Protein 7RXQ (pdb70)

Radius of gyration: 25.33 Å; Cα contacts (8 Å, |Δi|>4): 866; chains: 2; bounding box: 36×36×84 Å

InterPro domains:
  IPR003409 MORN repeat [PF02493] (14-34)
  IPR003409 MORN repeat [PF02493] (38-59)
  IPR003409 MORN repeat [PF02493] (60-76)
  IPR003409 MORN repeat [PF02493] (82-100)
  IPR003409 MORN repeat [PF02493] (106-128)
  IPR003409 MORN repeat [PF02493] (129-146)
  IPR003409 MORN repeat [PF02493] (291-312)
  IPR003409 MORN repeat [PF02493] (314-336)
  IPR003409 MORN repeat [SM00698] (12-33)
  IPR003409 MORN repeat [SM00698] (58-79)
  IPR003409 MORN repeat [SM00698] (104-125)
  IPR003409 MORN repeat [SM00698] (127-148)
  IPR003409 MORN repeat [SM00698] (289-310)
  IPR003409 MORN repeat [SM00698] (312-333)
  IPR017191 Junctophilin [PIRSF037387] (1-696)
  IPR017191 Junctophilin [PTHR23085] (1-696)

Foldseek 3Di:
DDWFWAADPQCKIKGDDDDPRAAAAWIKTADGVRFKIWGFGDHRHWFAFAKIAGLLQWIWGFGTDPHEQAQWIKTGDQQWIKTFGDHRHADDQFIKIAGPPAGWIWGFGDDPNEQAQWAWTADRVGWIKTFGDHRNAQAQWIWTCDVPKIKTFGDHRRAQAAFIKIADPLRFIKGFGDDGNHDAAAIWTAGSVGDIDDGGCVCNVVRNVRNVVRSVVRVVRRVVRVVRRVVNVVRRVVSVVRSVNNVVRRVVNVVSSCVNPVPDDNCNCVSNPPD/DDDDDDADDVDDHDD

Secondary structure (DSSP, 8-state):
-EEEEEE-TTS-EEEEEEETTEEEEEEEEE-GGG-SEEEEEEETTEEEEEEEE-TTS-EEEEEEETTEEEEEEEEE-SSEEEEEEEETTEEEEEEEEEESSSS-EEEEEEETTEEEEEEEEE-TTS-EEEEEEETTEEEEEEEEE----EEEEEEETTEEEEEEEEE-TTS-EEEEEEESSSEEEEEEEE-SSS-B--SB--HHHHHHHHHHHHHHHHHHHHHHHHHHHHHHHHHHHHHHHHHHHHHHHHHHHHHHHHHH-TT----HHHHHH--/-------STTS----

Structure (mmCIF, N/CA/C/O backbone):
data_7RXQ
#
_entry.id   7RXQ
#
_cell.length_a   116.394
_cell.length_b   30.381
_cell.length_c   96.679
_cell.angle_alpha   90.000
_cell.angle_beta   115.960
_cell.angle_gamma   90.000
#
_symmetry.space_group_name_H-M   'C 1 2 1'
#
loop_
_entity.id
_entity.type
_entity.pdbx_description
1 polymer 'Junctophilin-2 N-terminal fragment'
2 polymer 'Voltage-dependent L-type calcium channel subunit alpha-1S'
3 non-polymer ETHANOL
4 non-polymer 'SULFATE ION'
5 water water
#
loop_
_atom_site.group_PDB
_atom_site.id
_atom_site.type_symbol
_atom_site.label_atom_id
_atom_site.label_alt_id
_atom_site.label_comp_id
_atom_site.label_asym_id
_atom_site.label_entity_id
_atom_site.label_seq_id
_atom_site.pdbx_PDB_ins_code
_atom_site.Cartn_x
_atom_site.Cartn_y
_atom_site.Cartn_z
_atom_site.occupancy
_atom_site.B_iso_or_equiv
_atom_site.auth_seq_id
_atom_site.auth_comp_id
_atom_site.auth_asym_id
_atom_site.auth_atom_id
_atom_site.pdbx_PDB_model_num
ATOM 1 N N . MET A 1 4 ? 7.465 3.870 72.764 1.00 87.94 1 MET A N 1
ATOM 2 C CA . MET A 1 4 ? 7.700 3.992 74.201 1.00 86.82 1 MET A CA 1
ATOM 3 C C . MET A 1 4 ? 6.763 5.019 74.831 1.00 82.95 1 MET A C 1
ATOM 4 O O . MET A 1 4 ? 6.230 4.799 75.920 1.00 83.04 1 MET A O 1
ATOM 6 N N . SER A 1 5 ? 6.571 6.148 74.152 1.00 64.49 2 SER A N 1
ATOM 7 C CA . SER A 1 5 ? 5.666 7.184 74.621 1.00 54.60 2 SER A CA 1
ATOM 8 C C . SER A 1 5 ? 4.635 7.509 73.546 1.00 36.35 2 SER A C 1
ATOM 9 O O . SER A 1 5 ? 4.737 7.098 72.389 1.00 35.00 2 SER A O 1
ATOM 12 N N . GLY A 1 6 ? 3.622 8.251 73.963 1.00 37.85 3 GLY A N 1
ATOM 13 C CA . GLY A 1 6 ? 2.521 8.599 73.090 1.00 29.85 3 GLY A CA 1
ATOM 14 C C . GLY A 1 6 ? 1.505 9.388 73.878 1.00 33.93 3 GLY A C 1
ATOM 15 O O . GLY A 1 6 ? 1.705 9.706 75.052 1.00 37.13 3 GLY A O 1
ATOM 16 N N . GLY A 1 7 ? 0.398 9.696 73.220 1.00 36.82 4 GLY A N 1
ATOM 17 C CA . GLY A 1 7 ? -0.659 10.420 73.894 1.00 32.91 4 GLY A CA 1
ATOM 18 C C . GLY A 1 7 ? -1.596 11.041 72.877 1.00 37.49 4 GLY A C 1
ATOM 19 O O . GLY A 1 7 ? -1.658 10.623 71.727 1.00 28.09 4 GLY A O 1
ATOM 20 N N . ARG A 1 8 ? -2.314 12.048 73.330 1.00 32.71 5 ARG A N 1
ATOM 21 C CA . ARG A 1 8 ? -3.262 12.751 72.488 1.00 39.48 5 ARG A CA 1
ATOM 22 C C . ARG A 1 8 ? -2.772 14.177 72.342 1.00 33.21 5 ARG A C 1
ATOM 23 O O . ARG A 1 8 ? -2.388 14.802 73.331 1.00 37.48 5 ARG A O 1
ATOM 31 N N . PHE A 1 9 ? -2.759 14.681 71.117 1.00 29.73 6 PHE A N 1
ATOM 32 C CA . PHE A 1 9 ? -2.416 16.074 70.875 1.00 34.27 6 PHE A CA 1
ATOM 33 C C . PHE A 1 9 ? -3.547 16.727 70.094 1.00 47.40 6 PHE A C 1
ATOM 34 O O . PHE A 1 9 ? -3.831 16.328 68.960 1.00 38.76 6 PHE A O 1
ATOM 42 N N . ASP A 1 10 ? -4.170 17.740 70.688 1.00 39.94 7 ASP A N 1
ATOM 43 C CA . ASP A 1 10 ? -5.316 18.413 70.085 1.00 38.87 7 ASP A CA 1
ATOM 44 C C . ASP A 1 10 ? -4.863 19.634 69.297 1.00 39.73 7 ASP A C 1
ATOM 45 O O . ASP A 1 10 ? -4.124 20.475 69.813 1.00 38.68 7 ASP A O 1
ATOM 50 N N . PHE A 1 11 ? -5.319 19.740 68.060 1.00 38.41 8 PHE A N 1
ATOM 51 C CA . PHE A 1 11 ? -4.998 20.905 67.253 1.00 36.80 8 PHE A CA 1
ATOM 52 C C . PHE A 1 11 ? -6.085 21.972 67.391 1.00 40.77 8 PHE A C 1
ATOM 53 O O . PHE A 1 11 ? -7.234 21.683 67.729 1.00 40.90 8 PHE A O 1
ATOM 61 N N . ASP A 1 12 ? -5.702 23.225 67.137 1.00 37.09 9 ASP A N 1
ATOM 62 C CA . ASP A 1 12 ? -6.635 24.331 67.314 1.00 40.44 9 ASP A CA 1
ATOM 63 C C . ASP A 1 12 ? -7.725 24.359 66.253 1.00 42.04 9 ASP A C 1
ATOM 64 O O . ASP A 1 12 ? -8.644 25.182 66.360 1.00 43.96 9 ASP A O 1
ATOM 69 N N A ASP A 1 13 ? -7.625 23.494 65.235 0.37 43.42 10 ASP A N 1
ATOM 70 N N B ASP A 1 13 ? -7.676 23.494 65.247 0.63 43.41 10 ASP A N 1
ATOM 71 C CA A ASP A 1 13 ? -8.640 23.330 64.199 0.37 47.51 10 ASP A CA 1
ATOM 72 C CA B ASP A 1 13 ? -8.733 23.436 64.249 0.63 47.72 10 ASP A CA 1
ATOM 73 C C A ASP A 1 13 ? -9.845 22.525 64.668 0.37 43.72 10 ASP A C 1
ATOM 74 C C B ASP A 1 13 ? -9.766 22.359 64.545 0.63 43.40 10 ASP A C 1
ATOM 75 O O A ASP A 1 13 ? -10.925 22.655 64.084 0.37 51.37 10 ASP A O 1
ATOM 76 O O B ASP A 1 13 ? -10.636 22.110 63.708 0.63 49.16 10 ASP A O 1
ATOM 85 N N . GLY A 1 14 ? -9.681 21.699 65.700 1.00 45.38 11 GLY A N 1
ATOM 86 C CA . GLY A 1 14 ? -10.636 20.680 66.076 1.00 42.27 11 GLY A CA 1
ATOM 87 C C . GLY A 1 14 ? -10.161 19.256 65.836 1.00 34.73 11 GLY A C 1
ATOM 88 O O . GLY A 1 14 ? -10.697 18.325 66.446 1.00 47.87 11 GLY A O 1
ATOM 89 N N . GLY A 1 15 ? -9.170 19.058 64.980 1.00 37.67 12 GLY A N 1
ATOM 90 C CA . GLY A 1 15 ? -8.580 17.752 64.815 1.00 40.16 12 GLY A CA 1
ATOM 91 C C . GLY A 1 15 ? -7.620 17.425 65.943 1.00 36.96 12 GLY A C 1
ATOM 92 O O . GLY A 1 15 ? -7.405 18.212 66.866 1.00 34.27 12 GLY A O 1
ATOM 93 N N . ALA A 1 16 ? -7.023 16.235 65.849 1.00 34.79 13 ALA A N 1
ATOM 94 C CA . ALA A 1 16 ? -6.134 15.729 66.889 1.00 31.06 13 ALA A CA 1
ATOM 95 C C . ALA A 1 16 ? -5.356 14.546 66.345 1.00 37.73 13 ALA A C 1
ATOM 96 O O . ALA A 1 16 ? -5.814 13.850 65.429 1.00 24.94 13 ALA A O 1
ATOM 98 N N . TYR A 1 17 ? -4.165 14.343 66.909 1.00 28.68 14 TYR A N 1
ATOM 99 C CA . TYR A 1 17 ? -3.387 13.131 66.712 1.00 26.58 14 TYR A CA 1
ATOM 100 C C . TYR A 1 17 ? -3.425 12.345 68.011 1.00 24.11 14 TYR A C 1
ATOM 101 O O . TYR A 1 17 ? -3.190 12.906 69.078 1.00 27.33 14 TYR A O 1
ATOM 110 N N A CYS A 1 18 ? -3.662 11.046 67.924 0.55 24.76 15 CYS A N 1
ATOM 111 N N B CYS A 1 18 ? -3.739 11.056 67.921 0.45 24.54 15 CYS A N 1
ATOM 112 C CA A CYS A 1 18 ? -3.647 10.214 69.123 0.55 26.76 15 CYS A CA 1
ATOM 113 C CA B CYS A 1 18 ? -3.695 10.153 69.069 0.45 26.78 15 CYS A CA 1
ATOM 114 C C A CYS A 1 18 ? -2.943 8.910 68.787 0.55 28.85 15 CYS A C 1
ATOM 115 C C B CYS A 1 18 ? -2.871 8.944 68.668 0.45 28.99 15 CYS A C 1
ATOM 116 O O A CYS A 1 18 ? -3.459 8.109 68.005 0.55 27.55 15 CYS A O 1
ATOM 117 O O B CYS A 1 18 ? -3.230 8.242 67.719 0.45 27.76 15 CYS A O 1
ATOM 122 N N . GLY A 1 19 ? -1.769 8.706 69.368 1.00 28.10 16 GLY A N 1
ATOM 123 C CA . GLY A 1 19 ? -0.962 7.543 69.054 1.00 26.70 16 GLY A CA 1
ATOM 124 C C . GLY A 1 19 ? 0.456 7.723 69.573 1.00 29.60 16 GLY A C 1
ATOM 125 O O . GLY A 1 19 ? 0.716 8.558 70.440 1.00 25.88 16 GLY A O 1
ATOM 126 N N . GLY A 1 20 ? 1.357 6.912 69.020 1.00 27.32 17 GLY A N 1
ATOM 127 C CA . GLY A 1 20 ? 2.733 6.947 69.453 1.00 25.60 17 GLY A CA 1
ATOM 128 C C . GLY A 1 20 ? 3.471 8.136 68.873 1.00 24.77 17 GLY A C 1
ATOM 129 O O . GLY A 1 20 ? 3.127 8.658 67.813 1.00 23.51 17 GLY A O 1
ATOM 130 N N . TRP A 1 21 ? 4.485 8.583 69.607 1.00 23.60 18 TRP A N 1
ATOM 131 C CA . TRP A 1 21 ? 5.447 9.535 69.085 1.00 24.65 18 TRP A CA 1
ATOM 132 C C . TRP A 1 21 ? 6.805 9.250 69.700 1.00 27.95 18 TRP A C 1
ATOM 133 O O . TRP A 1 21 ? 6.913 8.760 70.831 1.00 29.53 18 TRP A O 1
ATOM 144 N N . GLU A 1 22 ? 7.840 9.578 68.939 1.00 23.95 19 GLU A N 1
ATOM 145 C CA . GLU A 1 22 ? 9.214 9.428 69.387 1.00 25.74 19 GLU A CA 1
ATOM 146 C C . GLU A 1 22 ? 10.015 10.582 68.809 1.00 33.04 19 GLU A C 1
ATOM 147 O O . GLU A 1 22 ? 9.885 10.887 67.625 1.00 31.17 19 GLU A O 1
ATOM 153 N N . GLY A 1 23 ? 10.821 11.237 69.640 1.00 35.64 20 GLY A N 1
ATOM 154 C CA . GLY A 1 23 ? 11.618 12.349 69.147 1.00 36.13 20 GLY A CA 1
ATOM 155 C C . GLY A 1 23 ? 10.799 13.506 68.615 1.00 41.35 20 GLY A C 1
ATOM 156 O O . GLY A 1 23 ? 11.263 14.230 67.726 1.00 33.78 20 GLY A O 1
ATOM 157 N N . GLY A 1 24 ? 9.582 13.692 69.127 1.00 29.92 21 GLY A N 1
ATOM 158 C CA . GLY A 1 24 ? 8.694 14.720 68.629 1.00 27.26 21 GLY A CA 1
ATOM 159 C C . GLY A 1 24 ? 8.005 14.426 67.309 1.00 26.53 21 GLY A C 1
ATOM 160 O O . GLY A 1 24 ? 7.365 15.329 66.767 1.00 32.37 21 GLY A O 1
ATOM 161 N N . LYS A 1 25 ? 8.097 13.204 66.773 1.00 25.93 22 LYS A N 1
ATOM 162 C CA . LYS A 1 25 ? 7.412 12.831 65.538 1.00 21.71 22 LYS A CA 1
ATOM 163 C C . LYS A 1 25 ? 6.468 11.667 65.771 1.00 20.61 22 LYS A C 1
ATOM 164 O O . LYS A 1 25 ? 6.756 10.775 66.571 1.00 22.24 22 LYS A O 1
ATOM 170 N N . ALA A 1 26 ? 5.363 11.655 65.015 1.00 21.83 23 ALA A N 1
ATOM 171 C CA . ALA A 1 26 ? 4.457 10.510 65.003 1.00 27.46 23 ALA A CA 1
ATOM 172 C C . ALA A 1 26 ? 5.220 9.228 64.680 1.00 26.58 23 ALA A C 1
ATOM 173 O O . ALA A 1 26 ? 6.009 9.178 63.738 1.00 24.29 23 ALA A O 1
ATOM 175 N N . HIS A 1 27 ? 4.986 8.185 65.467 1.00 21.26 24 HIS A N 1
ATOM 176 C CA . HIS A 1 27 ? 5.808 6.997 65.317 1.00 19.51 24 HIS A CA 1
ATOM 177 C C . HIS A 1 27 ? 5.063 5.801 65.873 1.00 22.56 24 HIS A C 1
ATOM 178 O O . HIS A 1 27 ? 4.456 5.888 66.943 1.00 28.57 24 HIS A O 1
ATOM 185 N N . GLY A 1 28 ? 5.150 4.680 65.174 1.00 25.51 25 GLY A N 1
ATOM 186 C CA . GLY A 1 28 ? 4.497 3.474 65.647 1.00 25.04 25 GLY A CA 1
ATOM 187 C C . GLY A 1 28 ? 3.115 3.345 65.047 1.00 31.67 25 GLY A C 1
ATOM 188 O O . GLY A 1 28 ? 2.974 2.998 63.875 1.00 25.36 25 GLY A O 1
ATOM 189 N N . HIS A 1 29 ? 2.087 3.653 65.826 1.00 27.29 26 HIS A N 1
ATOM 190 C CA . HIS A 1 29 ? 0.726 3.660 65.322 1.00 25.18 26 HIS A CA 1
ATOM 191 C C . HIS A 1 29 ? 0.021 4.910 65.810 1.00 28.07 26 HIS A C 1
ATOM 192 O O . HIS A 1 29 ? 0.317 5.434 66.886 1.00 22.70 26 HIS A O 1
ATOM 199 N N . GLY A 1 30 ? -0.914 5.391 65.001 1.00 21.73 27 GLY A N 1
ATOM 200 C CA . GLY A 1 30 ? -1.563 6.628 65.359 1.00 22.65 27 GLY A CA 1
ATOM 201 C C . GLY A 1 30 ? -2.718 6.976 64.461 1.00 27.47 27 GLY A C 1
ATOM 202 O O . GLY A 1 30 ? -2.771 6.584 63.290 1.00 22.65 27 GLY A O 1
ATOM 203 N N . LEU A 1 31 ? -3.659 7.721 65.014 1.00 23.32 28 LEU A N 1
ATOM 204 C CA . LEU A 1 31 ? -4.837 8.152 64.293 1.00 22.74 28 LEU A CA 1
ATOM 205 C C . LEU A 1 31 ? -4.805 9.671 64.261 1.00 26.87 28 LEU A C 1
ATOM 206 O O . LEU A 1 31 ? -4.487 10.307 65.265 1.00 29.41 28 LEU A O 1
ATOM 211 N N . CYS A 1 32 ? -5.089 10.253 63.108 1.00 26.73 29 CYS A N 1
ATOM 212 C CA . CYS A 1 32 ? -5.015 11.698 62.954 1.00 25.28 29 CYS A CA 1
ATOM 213 C C . CYS A 1 32 ? -6.263 12.182 62.228 1.00 22.57 29 CYS A C 1
ATOM 214 O O . CYS A 1 32 ? -6.583 11.671 61.156 1.00 28.90 29 CYS A O 1
ATOM 217 N N . THR A 1 33 ? -6.953 13.172 62.786 1.00 24.94 30 THR A N 1
ATOM 218 C CA . THR A 1 33 ? -8.133 13.739 62.147 1.00 27.74 30 THR A CA 1
ATOM 219 C C . THR A 1 33 ? -7.842 15.140 61.620 1.00 28.97 30 THR A C 1
ATOM 220 O O . THR A 1 33 ? -6.983 15.851 62.140 1.00 30.25 30 THR A O 1
ATOM 224 N N . GLY A 1 34 ? -8.572 15.536 60.579 1.00 39.95 31 GLY A N 1
ATOM 225 C CA . GLY A 1 34 ? -8.370 16.821 59.949 1.00 34.71 31 GLY A CA 1
ATOM 226 C C . GLY A 1 34 ? -9.104 17.960 60.635 1.00 33.16 31 GLY A C 1
ATOM 227 O O . GLY A 1 34 ? -9.599 17.823 61.758 1.00 37.09 31 GLY A O 1
ATOM 228 N N . PRO A 1 35 ? -9.187 19.113 59.965 1.00 40.25 32 PRO A N 1
ATOM 229 C CA . PRO A 1 35 ? -9.869 20.272 60.561 1.00 44.19 32 PRO A CA 1
ATOM 230 C C . PRO A 1 35 ? -11.297 19.930 60.951 1.00 46.85 32 PRO A C 1
ATOM 231 O O . PRO A 1 35 ? -11.977 19.159 60.271 1.00 52.23 32 PRO A O 1
ATOM 235 N N . LYS A 1 36 ? -11.734 20.492 62.074 1.00 45.90 33 LYS A N 1
ATOM 236 C CA . LYS A 1 36 ? -13.051 20.232 62.653 1.00 55.67 33 LYS A CA 1
ATOM 237 C C . LYS A 1 36 ? -13.278 18.749 62.934 1.00 50.81 33 LYS A C 1
ATOM 238 O O . LYS A 1 36 ? -14.427 18.314 63.082 1.00 49.53 33 LYS A O 1
ATOM 244 N N . GLY A 1 37 ? -12.199 17.972 63.035 1.00 40.71 34 GLY A N 1
ATOM 245 C CA . GLY A 1 37 ? -12.295 16.528 63.151 1.00 41.77 34 GLY A CA 1
ATOM 246 C C . GLY A 1 37 ? -12.777 15.821 61.901 1.00 46.03 34 GLY A C 1
ATOM 247 O O . GLY A 1 37 ? -13.266 14.688 61.988 1.00 37.87 34 GLY A O 1
ATOM 248 N N . GLN A 1 38 ? -12.659 16.457 60.736 1.00 40.29 35 GLN A N 1
ATOM 249 C CA . GLN A 1 38 ? -13.168 15.894 59.489 1.00 37.91 35 GLN A CA 1
ATOM 250 C C . GLN A 1 38 ? -12.063 15.128 58.766 1.00 33.28 35 GLN A C 1
ATOM 251 O O . GLN A 1 38 ? -10.989 15.676 58.509 1.00 38.55 35 GLN A O 1
ATOM 257 N N . GLY A 1 39 ? -12.339 13.881 58.415 1.00 26.40 36 GLY A N 1
ATOM 258 C CA . GLY A 1 39 ? -11.339 13.052 57.764 1.00 25.72 36 GLY A CA 1
ATOM 259 C C . GLY A 1 39 ? -10.400 12.418 58.765 1.00 27.47 36 GLY A C 1
ATOM 260 O O . GLY A 1 39 ? -10.058 12.993 59.792 1.00 27.99 36 GLY A O 1
ATOM 261 N N . GLU A 1 40 ? -9.955 11.208 58.446 1.00 27.30 37 GLU A N 1
ATOM 262 C CA . GLU A 1 40 ? -9.227 10.414 59.433 1.00 25.85 37 GLU A CA 1
ATOM 263 C C . GLU A 1 40 ? -8.211 9.517 58.737 1.00 24.17 37 GLU A C 1
ATOM 264 O O . GLU A 1 40 ? -8.571 8.745 57.849 1.00 22.39 37 GLU A O 1
ATOM 270 N N . TYR A 1 41 ? -6.946 9.630 59.129 1.00 21.34 38 TYR A N 1
ATOM 271 C CA . TYR A 1 41 ? -5.947 8.598 58.878 1.00 23.21 38 TYR A CA 1
ATOM 272 C C . TYR A 1 41 ? -5.824 7.719 60.115 1.00 21.24 38 TYR A C 1
ATOM 273 O O . TYR A 1 41 ? -5.693 8.227 61.228 1.00 22.69 38 TYR A O 1
ATOM 282 N N . SER A 1 42 ? -5.803 6.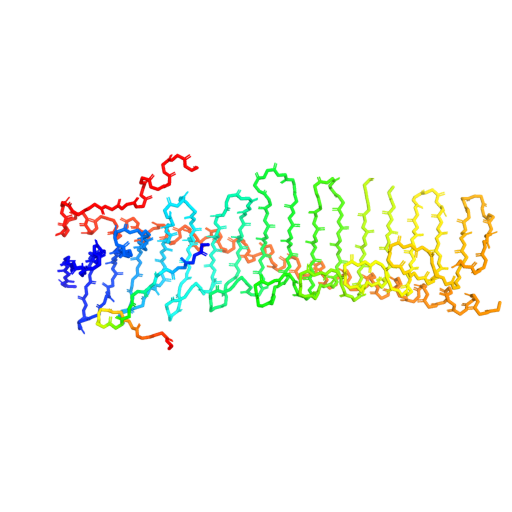410 59.913 1.00 26.20 39 SER A N 1
ATOM 283 C CA . SER A 1 42 ? -5.581 5.464 60.999 1.00 21.95 39 SER A CA 1
ATOM 284 C C . SER A 1 42 ? -4.608 4.415 60.485 1.00 20.94 39 SER A C 1
ATOM 285 O O . SER A 1 42 ? -4.911 3.730 59.509 1.00 21.62 39 SER A O 1
ATOM 288 N N . GLY A 1 43 ? -3.435 4.307 61.100 1.00 20.95 40 GLY A N 1
ATOM 289 C CA . GLY A 1 43 ? -2.509 3.267 60.675 1.00 16.17 40 GLY A CA 1
ATOM 290 C C . GLY A 1 43 ? -1.143 3.450 61.299 1.00 24.57 40 GLY A C 1
ATOM 291 O O . GLY A 1 43 ? -1.007 4.047 62.374 1.00 22.35 40 GLY A O 1
ATOM 292 N N . SER A 1 44 ? -0.131 2.933 60.611 1.00 26.55 41 SER A N 1
ATOM 293 C CA . SER A 1 44 ? 1.228 2.973 61.129 1.00 24.17 41 SER A CA 1
ATOM 294 C C . SER A 1 44 ? 1.940 4.236 60.677 1.00 22.06 41 SER A C 1
ATOM 295 O O . SER A 1 44 ? 1.578 4.854 59.675 1.00 17.69 41 SER A O 1
ATOM 298 N N . TRP A 1 45 ? 2.961 4.619 61.457 1.00 22.41 42 TRP A N 1
ATOM 299 C CA . TRP A 1 45 ? 3.795 5.788 61.224 1.00 17.73 42 TRP A CA 1
ATOM 300 C C . TRP A 1 45 ? 5.251 5.411 61.425 1.00 23.12 42 TRP A C 1
ATOM 301 O O . TRP A 1 45 ? 5.579 4.568 62.267 1.00 23.47 42 TRP A O 1
ATOM 312 N N . ASN A 1 46 ? 6.128 6.101 60.710 1.00 23.75 43 ASN A N 1
ATOM 313 C CA . ASN A 1 46 ? 7.560 6.025 60.983 1.00 18.98 43 ASN A CA 1
ATOM 314 C C . ASN A 1 46 ? 8.090 7.452 61.013 1.00 24.09 43 ASN A C 1
ATOM 315 O O . ASN A 1 46 ? 8.132 8.119 59.976 1.00 22.77 43 ASN A O 1
ATOM 320 N N . PHE A 1 47 ? 8.449 7.916 62.215 1.00 25.19 44 PHE A N 1
ATOM 321 C CA . PHE A 1 47 ? 9.103 9.202 62.456 1.00 20.65 44 PHE A CA 1
ATOM 322 C C . PHE A 1 47 ? 8.511 10.331 61.605 1.00 30.02 44 PHE A C 1
ATOM 323 O O . PHE A 1 47 ? 9.219 11.026 60.875 1.00 23.62 44 PHE A O 1
ATOM 331 N N . GLY A 1 48 ? 7.183 10.509 61.705 1.00 28.53 45 GLY A N 1
ATOM 332 C CA . GLY A 1 48 ? 6.512 11.636 61.085 1.00 18.45 45 GLY A CA 1
ATOM 333 C C . GLY A 1 48 ? 5.801 11.344 59.778 1.00 17.29 45 GLY A C 1
ATOM 334 O O . GLY A 1 48 ? 5.139 12.236 59.251 1.00 23.65 45 GLY A O 1
ATOM 335 N N . PHE A 1 49 ? 5.910 10.134 59.238 1.00 19.81 46 PHE A N 1
ATOM 336 C CA . PHE A 1 49 ? 5.292 9.800 57.965 1.00 20.84 46 PHE A CA 1
ATOM 337 C C . PHE A 1 49 ? 4.441 8.546 58.108 1.00 19.01 46 PHE A C 1
ATOM 338 O O . PHE A 1 49 ? 4.879 7.557 58.697 1.00 15.97 46 PHE A O 1
ATOM 346 N N . GLU A 1 50 ? 3.237 8.581 57.535 1.00 18.51 47 GLU A N 1
ATOM 347 C CA . GLU A 1 50 ? 2.437 7.376 57.378 1.00 16.31 47 GLU A CA 1
ATOM 348 C C . GLU A 1 50 ? 3.191 6.300 56.595 1.00 22.17 47 GLU A C 1
ATOM 349 O O . GLU A 1 50 ? 3.994 6.581 55.699 1.00 15.28 47 GLU A O 1
ATOM 355 N N . VAL A 1 51 ? 2.898 5.048 56.918 1.00 18.76 48 VAL A N 1
ATOM 356 C CA . VAL A 1 51 ? 3.499 3.934 56.199 1.00 22.71 48 VAL A CA 1
ATOM 357 C C . VAL A 1 51 ? 2.390 3.110 55.557 1.00 24.54 48 VAL A C 1
ATOM 358 O O . VAL A 1 51 ? 2.361 2.934 54.334 1.00 18.77 48 VAL A O 1
ATOM 362 N N . ALA A 1 52 ? 1.466 2.609 56.379 1.00 22.30 49 ALA A N 1
ATOM 363 C CA . ALA A 1 52 ? 0.425 1.691 55.928 1.00 19.87 49 ALA A CA 1
ATOM 364 C C . ALA A 1 52 ? -0.799 1.947 56.787 1.00 28.09 49 ALA A C 1
ATOM 365 O O . ALA A 1 52 ? -0.726 1.828 58.014 1.00 22.15 49 ALA A O 1
ATOM 367 N N . GLY A 1 53 ? -1.897 2.335 56.159 1.00 20.53 50 GLY A N 1
ATOM 368 C CA . GLY A 1 53 ? -3.073 2.662 56.932 1.00 22.59 50 GLY A CA 1
ATOM 369 C C . GLY A 1 53 ? -4.202 3.087 56.031 1.00 23.66 50 GLY A C 1
ATOM 370 O O . GLY A 1 53 ? -4.112 3.031 54.791 1.00 22.24 50 GLY A O 1
ATOM 371 N N . VAL A 1 54 ? -5.280 3.513 56.680 1.00 22.89 51 VAL A N 1
ATOM 372 C CA . VAL A 1 54 ? -6.540 3.791 56.005 1.00 22.25 51 VAL A CA 1
ATOM 373 C C . VAL A 1 54 ? -6.859 5.263 56.182 1.00 22.94 51 VAL A C 1
ATOM 374 O O . VAL A 1 54 ? -6.825 5.780 57.303 1.00 19.86 51 VAL A O 1
ATOM 378 N N . TYR A 1 55 ? -7.151 5.940 55.083 1.00 19.59 52 TYR A N 1
ATOM 379 C CA . TYR A 1 55 ? -7.736 7.266 55.140 1.00 20.77 52 TYR A CA 1
ATOM 380 C C . TYR A 1 55 ? -9.215 7.151 54.802 1.00 21.68 52 TYR A C 1
ATOM 381 O O . TYR A 1 55 ? -9.573 6.590 53.761 1.00 25.47 52 TYR A O 1
ATOM 390 N N . THR A 1 56 ? -10.065 7.703 55.663 1.00 18.34 53 THR A N 1
ATOM 391 C CA . THR A 1 56 ? -11.504 7.733 55.428 1.00 20.13 53 THR A CA 1
ATOM 392 C C . THR A 1 56 ? -11.965 9.181 55.298 1.00 24.55 53 THR A C 1
ATOM 393 O O . THR A 1 56 ? -11.729 9.998 56.198 1.00 23.34 53 THR A O 1
ATOM 397 N N . TRP A 1 57 ? -12.598 9.501 54.175 1.00 21.96 54 TRP A N 1
ATOM 398 C CA . TRP A 1 57 ? -13.220 10.807 53.999 1.00 26.41 54 TRP A CA 1
ATOM 399 C C . TRP A 1 57 ? -14.575 10.866 54.705 1.00 26.58 54 TRP A C 1
ATOM 400 O O . TRP A 1 57 ? -15.194 9.832 54.956 1.00 26.05 54 TRP A O 1
ATOM 411 N N . PRO A 1 58 ? -15.063 12.076 55.023 1.00 34.81 55 PRO A N 1
ATOM 412 C CA . PRO A 1 58 ? -16.390 12.196 55.661 1.00 29.82 55 PRO A CA 1
ATOM 413 C C . PRO A 1 58 ? -17.517 11.526 54.892 1.00 31.40 55 PRO A C 1
ATOM 414 O O . PRO A 1 58 ? -18.511 11.108 55.501 1.00 33.13 55 PRO A O 1
ATOM 418 N N . SER A 1 59 ? -17.399 11.418 53.570 1.00 31.16 56 SER A N 1
ATOM 419 C CA . SER A 1 59 ? -18.390 10.716 52.761 1.00 38.04 56 SER A CA 1
ATOM 420 C C . SER A 1 59 ? -18.367 9.212 52.968 1.00 31.74 56 SER A C 1
ATOM 421 O O . SER A 1 59 ? -19.253 8.528 52.460 1.00 34.91 56 SER A O 1
ATOM 424 N N . GLY A 1 60 ? -17.368 8.676 53.645 1.00 34.74 57 GLY A N 1
ATOM 425 C CA . GLY A 1 60 ? -17.223 7.222 53.797 1.00 34.13 57 GLY A CA 1
ATOM 426 C C . GLY A 1 60 ? -16.277 6.626 52.771 1.00 34.96 57 GLY A C 1
ATOM 427 O O . GLY A 1 60 ? -15.914 5.472 52.922 1.00 30.19 57 GLY A O 1
ATOM 428 N N . ASN A 1 61 ? -15.895 7.405 51.769 1.00 30.62 58 ASN A N 1
ATOM 429 C CA . ASN A 1 61 ? -14.888 6.937 50.781 1.00 32.05 58 ASN A CA 1
ATOM 430 C C . ASN A 1 61 ? -13.578 6.621 51.513 1.00 32.40 58 ASN A C 1
ATOM 431 O O . ASN A 1 61 ? -13.334 7.219 52.554 1.00 24.61 58 ASN A O 1
ATOM 436 N N . THR A 1 62 ? -12.780 5.724 50.945 1.00 32.48 59 THR A N 1
ATOM 437 C CA . THR A 1 62 ? -11.548 5.275 51.620 1.00 25.51 59 THR A CA 1
ATOM 438 C C . THR A 1 62 ? -10.334 5.032 50.729 1.00 23.83 59 THR A C 1
ATOM 439 O O . THR A 1 62 ? -10.526 4.705 49.563 1.00 23.33 59 THR A O 1
ATOM 443 N N . PHE A 1 63 ? -9.143 5.256 51.286 1.00 26.54 60 PHE A N 1
ATOM 444 C CA . PHE A 1 63 ? -7.888 4.785 50.669 1.00 18.46 60 PHE A CA 1
ATOM 445 C C . PHE A 1 63 ? -7.348 3.788 51.686 1.00 19.20 60 PHE A C 1
ATOM 446 O O . PHE A 1 63 ? -7.224 4.166 52.831 1.00 22.57 60 PHE A O 1
ATOM 454 N N . GLU A 1 64 ? -7.079 2.574 51.260 1.00 17.51 61 GLU A N 1
ATOM 455 C CA . GLU A 1 64 ? -6.527 1.527 52.133 1.00 17.95 61 GLU A CA 1
ATOM 456 C C . GLU A 1 64 ? -5.233 1.033 51.493 1.00 25.23 61 GLU A C 1
ATOM 457 O O . GLU A 1 64 ? -5.310 0.373 50.471 1.00 24.17 61 GLU A O 1
ATOM 463 N N . GLY A 1 65 ? -4.099 1.357 52.100 1.00 22.42 62 GLY A N 1
ATOM 464 C CA . GLY A 1 65 ? -2.866 0.884 51.509 1.00 23.51 62 GLY A CA 1
ATOM 465 C C . GLY A 1 65 ? -1.628 1.578 52.026 1.00 24.84 62 GLY A C 1
ATOM 466 O O . GLY A 1 65 ? -1.565 1.925 53.211 1.00 19.66 62 GLY A O 1
ATOM 467 N N . TYR A 1 66 ? -0.652 1.796 51.140 1.00 22.00 63 TYR A N 1
ATOM 468 C CA . TYR A 1 66 ? 0.677 2.254 51.510 1.00 17.58 63 TYR A CA 1
ATOM 469 C C . TYR A 1 66 ? 0.876 3.726 51.184 1.00 23.05 63 TYR A C 1
ATOM 470 O O . TYR A 1 66 ? 0.251 4.278 50.270 1.00 20.70 63 TYR A O 1
ATOM 479 N N . TRP A 1 67 ? 1.778 4.346 51.959 1.00 20.99 64 TRP A N 1
ATOM 480 C CA . TRP A 1 67 ? 2.044 5.777 51.954 1.00 20.29 64 TRP A CA 1
ATOM 481 C C . TRP A 1 67 ? 3.550 6.000 51.914 1.00 18.98 64 TRP A C 1
ATOM 482 O O . TRP A 1 67 ? 4.316 5.214 52.464 1.00 23.14 64 TRP A O 1
ATOM 493 N N . SER A 1 68 ? 3.965 7.103 51.304 1.00 21.18 65 SER A N 1
ATOM 494 C CA . SER A 1 68 ? 5.360 7.518 51.369 1.00 21.52 65 SER A CA 1
ATOM 495 C C . SER A 1 68 ? 5.396 9.032 51.294 1.00 25.89 65 SER A C 1
ATOM 496 O O . SER A 1 68 ? 4.675 9.623 50.483 1.00 24.78 65 SER A O 1
ATOM 499 N N . GLN A 1 69 ? 6.191 9.646 52.180 1.00 22.29 66 GLN A N 1
ATOM 500 C CA . GLN A 1 69 ? 6.433 11.085 52.187 1.00 21.69 66 GLN A CA 1
ATOM 501 C C . GLN A 1 69 ? 5.137 11.890 52.243 1.00 19.31 66 GLN A C 1
ATOM 502 O O . GLN A 1 69 ? 5.049 12.985 51.698 1.00 26.63 66 GLN A O 1
ATOM 508 N N . GLY A 1 70 ? 4.124 11.364 52.915 1.00 17.12 67 GLY A N 1
ATOM 509 C CA . GLY A 1 70 ? 2.880 12.083 53.101 1.00 23.40 67 GLY A CA 1
ATOM 510 C C . GLY A 1 70 ? 1.825 11.842 52.044 1.00 32.30 67 GLY A C 1
ATOM 511 O O . GLY A 1 70 ? 0.793 12.530 52.056 1.00 28.82 67 GLY A O 1
ATOM 512 N N . LYS A 1 71 ? 2.039 10.888 51.139 1.00 21.77 68 LYS A N 1
ATOM 513 C CA . LYS A 1 71 ? 1.150 10.697 50.003 1.00 17.37 68 LYS A CA 1
ATOM 514 C C . LYS A 1 71 ? 0.906 9.214 49.781 1.00 20.32 68 LYS A C 1
ATOM 515 O O . LYS A 1 71 ? 1.729 8.377 50.144 1.00 27.48 68 LYS A O 1
ATOM 521 N N . ARG A 1 72 ? -0.252 8.901 49.203 1.00 22.22 69 ARG A N 1
ATOM 522 C CA . ARG A 1 72 ? -0.530 7.571 48.683 1.00 27.00 69 ARG A CA 1
ATOM 523 C C . ARG A 1 72 ? 0.552 7.146 47.701 1.00 25.52 69 ARG A C 1
ATOM 524 O O . ARG A 1 72 ? 0.796 7.828 46.699 1.00 18.84 69 ARG A O 1
ATOM 532 N N . HIS A 1 73 ? 1.206 6.019 47.986 1.00 19.55 70 HIS A N 1
ATOM 533 C CA . HIS A 1 73 ? 2.372 5.637 47.197 1.00 21.04 70 HIS A CA 1
ATOM 534 C C . HIS A 1 73 ? 2.654 4.166 47.419 1.00 26.75 70 HIS A C 1
ATOM 535 O O . HIS A 1 73 ? 2.716 3.708 48.566 1.00 24.20 70 HIS A O 1
ATOM 542 N N A GLY A 1 74 ? 2.774 3.412 46.325 0.53 17.82 71 GLY A N 1
ATOM 543 N N B GLY A 1 74 ? 2.878 3.452 46.324 0.47 18.23 71 GLY A N 1
ATOM 544 C CA A GLY A 1 74 ? 2.973 1.975 46.415 0.53 19.18 71 GLY A CA 1
ATOM 545 C CA B GLY A 1 74 ? 2.881 2.013 46.389 0.47 19.34 71 GLY A CA 1
ATOM 546 C C A GLY A 1 74 ? 1.808 1.153 45.895 0.53 25.98 71 GLY A C 1
ATOM 547 C C B GLY A 1 74 ? 1.460 1.508 46.223 0.47 22.01 71 GLY A C 1
ATOM 548 O O A GLY A 1 74 ? 1.479 1.225 44.707 0.53 29.66 71 GLY A O 1
ATOM 549 O O B GLY A 1 74 ? 0.596 2.177 45.671 0.47 22.64 71 GLY A O 1
ATOM 550 N N . LEU A 1 75 ? 1.212 0.334 46.761 1.00 26.78 72 LEU A N 1
ATOM 551 C CA . LEU A 1 75 ? -0.029 -0.367 46.492 1.00 23.92 72 LEU A CA 1
ATOM 552 C C . LEU A 1 75 ? -1.157 0.153 47.385 1.00 27.09 72 LEU A C 1
ATOM 553 O O . LEU A 1 75 ? -0.940 0.573 48.526 1.00 25.10 72 LEU A O 1
ATOM 558 N N . GLY A 1 76 ? -2.374 0.086 46.875 1.00 20.40 73 GLY A N 1
ATOM 559 C CA . GLY A 1 76 ? -3.499 0.577 47.640 1.00 19.65 73 GLY A CA 1
ATOM 560 C C . GLY A 1 76 ? -4.785 0.454 46.856 1.00 23.63 73 GLY A C 1
ATOM 561 O O . GLY A 1 76 ? -4.786 0.309 45.624 1.00 22.57 73 GLY A O 1
ATOM 562 N N . ILE A 1 77 ? -5.884 0.552 47.595 1.00 23.04 74 ILE A N 1
ATOM 563 C CA . ILE A 1 77 ? -7.230 0.464 47.047 1.00 22.50 74 ILE A CA 1
ATOM 564 C C . ILE A 1 77 ? -8.001 1.714 47.447 1.00 23.55 74 ILE A C 1
ATOM 565 O O . ILE A 1 77 ? -8.043 2.083 48.629 1.00 22.18 74 ILE A O 1
ATOM 570 N N . GLU A 1 78 ? -8.589 2.383 46.465 1.00 22.01 75 GLU A N 1
ATOM 571 C CA A GLU A 1 78 ? -9.420 3.560 46.702 0.52 26.54 75 GLU A CA 1
ATOM 572 C CA B GLU A 1 78 ? -9.426 3.543 46.728 0.48 26.64 75 GLU A CA 1
ATOM 573 C C . GLU A 1 78 ? -10.858 3.237 46.320 1.00 26.04 75 GLU A C 1
ATOM 574 O O . GLU A 1 78 ? -11.119 2.823 45.180 1.00 26.29 75 GLU A O 1
ATOM 585 N N . THR A 1 79 ? -11.787 3.447 47.259 1.00 27.15 76 THR A N 1
ATOM 586 C CA . THR A 1 79 ? -13.213 3.223 47.038 1.00 29.52 76 THR A CA 1
ATOM 587 C C . THR A 1 79 ? -13.877 4.591 46.984 1.00 40.69 76 THR A C 1
ATOM 588 O O . THR A 1 79 ? -13.904 5.304 47.996 1.00 31.59 76 THR A O 1
ATOM 592 N N . LYS A 1 80 ? -14.416 4.957 45.817 1.00 32.01 77 LYS A N 1
ATOM 593 C CA . LYS A 1 80 ? -14.985 6.285 45.632 1.00 36.43 77 LYS A CA 1
ATOM 594 C C . LYS A 1 80 ? -16.440 6.260 45.164 1.00 50.00 77 LYS A C 1
ATOM 595 O O . LYS A 1 80 ? -16.880 7.186 44.485 1.00 78.07 77 LYS A O 1
ATOM 601 N N . GLY A 1 81 ? -17.207 5.225 45.502 1.00 40.31 78 GLY A N 1
ATOM 602 C CA . GLY A 1 81 ? -18.632 5.262 45.203 1.00 63.38 78 GLY A CA 1
ATOM 603 C C . GLY A 1 81 ? -19.041 4.928 43.775 1.00 59.95 78 GLY A C 1
ATOM 604 O O . GLY A 1 81 ? -19.578 3.847 43.526 1.00 66.03 78 GLY A O 1
ATOM 605 N N . ARG A 1 82 ? -18.825 5.840 42.824 1.00 56.29 79 ARG A N 1
ATOM 606 C CA . ARG A 1 82 ? -19.042 5.476 41.423 1.00 58.94 79 ARG A CA 1
ATOM 607 C C . ARG A 1 82 ? -18.090 4.367 40.971 1.00 57.08 79 ARG A C 1
ATOM 608 O O . ARG A 1 82 ? -18.429 3.597 40.064 1.00 41.67 79 ARG A O 1
ATOM 616 N N . TRP A 1 83 ? -16.912 4.244 41.596 1.00 40.92 80 TRP A N 1
ATOM 617 C CA . TRP A 1 83 ? -15.977 3.203 41.178 1.00 41.39 80 TRP A CA 1
ATOM 618 C C . TRP A 1 83 ? -14.947 2.925 42.265 1.00 36.20 80 TRP A C 1
ATOM 619 O O . TRP A 1 83 ? -14.903 3.588 43.304 1.00 40.91 80 TRP A O 1
ATOM 630 N N . LEU A 1 84 ? -14.107 1.921 41.991 1.00 34.15 81 LEU A N 1
ATOM 631 C CA . LEU A 1 84 ? -13.034 1.438 42.852 1.00 28.51 81 LEU A CA 1
ATOM 632 C C . LEU A 1 84 ? -11.734 1.332 42.050 1.00 28.43 81 LEU A C 1
ATOM 633 O O . LEU A 1 84 ? -11.744 0.860 40.914 1.00 34.05 81 LEU A O 1
ATOM 638 N N . TYR A 1 85 ? -10.618 1.758 42.632 1.00 26.32 82 TYR A N 1
ATOM 639 C CA . TYR A 1 85 ? -9.302 1.580 42.011 1.00 23.41 82 TYR A CA 1
ATOM 640 C C . TYR A 1 85 ? -8.451 0.670 42.878 1.00 21.69 82 TYR A C 1
ATOM 641 O O . TYR A 1 85 ? -8.385 0.861 44.092 1.00 29.97 82 TYR A O 1
ATOM 650 N N . LYS A 1 86 ? -7.796 -0.314 42.267 1.00 23.31 83 LYS A N 1
ATOM 651 C CA . LYS A 1 86 ? -6.785 -1.091 42.981 1.00 26.42 83 LYS A CA 1
ATOM 652 C C . LYS A 1 86 ? -5.536 -1.249 42.124 1.00 21.10 83 LYS A C 1
ATOM 653 O O . LYS A 1 86 ? -5.623 -1.606 40.949 1.00 23.00 83 LYS A O 1
ATOM 659 N N . GLY A 1 87 ? -4.395 -0.985 42.715 1.00 16.96 84 GLY A N 1
ATOM 660 C CA . GLY A 1 87 ? -3.126 -1.212 42.087 1.00 15.58 84 GLY A CA 1
ATOM 661 C C . GLY A 1 87 ? -2.108 -0.223 42.622 1.00 18.94 84 GLY A C 1
ATOM 662 O O . GLY A 1 87 ? -2.145 0.160 43.795 1.00 20.46 84 GLY A O 1
ATOM 663 N N . GLU A 1 88 ? -1.216 0.191 41.736 1.00 16.89 85 GLU A N 1
ATOM 664 C CA . GLU A 1 88 ? -0.124 1.061 42.108 1.00 15.18 85 GLU A CA 1
ATOM 665 C C . GLU A 1 88 ? -0.564 2.509 42.242 1.00 22.60 85 GLU A C 1
ATOM 666 O O . GLU A 1 88 ? -1.494 2.971 41.574 1.00 24.44 85 GLU A O 1
ATOM 672 N N . TRP A 1 89 ? 0.133 3.213 43.130 1.00 14.62 86 TRP A N 1
ATOM 673 C CA . TRP A 1 89 ? 0.045 4.647 43.352 1.00 19.38 86 TRP A CA 1
ATOM 674 C C . TRP A 1 89 ? 1.453 5.216 43.286 1.00 14.85 86 TRP A C 1
ATOM 675 O O . TRP A 1 89 ? 2.398 4.591 43.777 1.00 21.78 86 TRP A O 1
ATOM 686 N N . THR A 1 90 ? 1.583 6.408 42.718 1.00 15.91 87 THR A N 1
ATOM 687 C CA . THR A 1 90 ? 2.865 7.098 42.594 1.00 19.74 87 THR A CA 1
ATOM 688 C C . THR A 1 90 ? 2.668 8.521 43.092 1.00 23.83 87 THR A C 1
ATOM 689 O O . THR A 1 90 ? 2.031 9.339 42.414 1.00 22.45 87 THR A O 1
ATOM 693 N N . HIS A 1 91 ? 3.166 8.801 44.293 1.00 2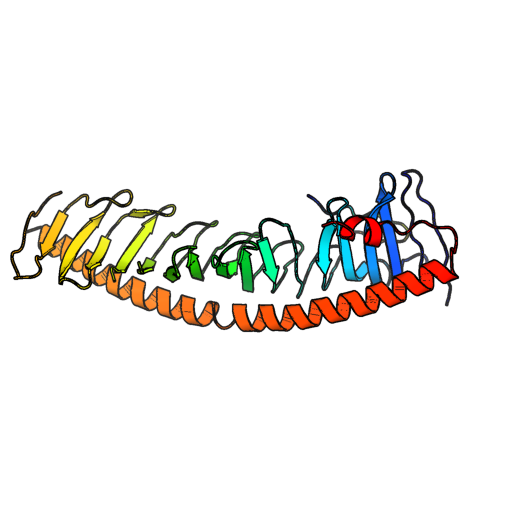0.69 88 HIS A N 1
ATOM 694 C CA . HIS A 1 91 ? 3.203 10.170 44.824 1.00 23.63 88 HIS A CA 1
ATOM 695 C C . HIS A 1 91 ? 1.833 10.848 44.783 1.00 19.48 88 HIS A C 1
ATOM 696 O O . HIS A 1 91 ? 1.695 12.004 44.384 1.00 22.71 88 HIS A O 1
ATOM 703 N N . GLY A 1 92 ? 0.808 10.119 45.209 1.00 23.03 89 GLY A N 1
ATOM 704 C CA . GLY A 1 92 ? -0.530 10.671 45.314 1.00 23.84 89 GLY A CA 1
ATOM 705 C C . GLY A 1 92 ? -1.455 10.413 44.141 1.00 24.88 89 GLY A C 1
ATOM 706 O O . GLY A 1 92 ? -2.630 10.787 44.212 1.00 23.18 89 GLY A O 1
ATOM 707 N N . PHE A 1 93 ? -0.981 9.764 43.086 1.00 22.41 90 PHE A N 1
ATOM 708 C CA . PHE A 1 93 ? -1.757 9.571 41.873 1.00 26.97 90 PHE A CA 1
ATOM 709 C C . PHE A 1 93 ? -1.837 8.091 41.526 1.00 19.54 90 PHE A C 1
ATOM 710 O O . PHE A 1 93 ? -0.902 7.327 41.775 1.00 24.15 90 PHE A O 1
ATOM 718 N N . LYS A 1 94 ? -2.963 7.692 40.938 1.00 21.91 91 LYS A N 1
ATOM 719 C CA . LYS A 1 94 ? -3.090 6.334 40.405 1.00 22.58 91 LYS A CA 1
ATOM 720 C C . LYS A 1 94 ? -2.008 6.033 39.369 1.00 27.94 91 LYS A C 1
ATOM 721 O O . LYS A 1 94 ? -1.800 6.816 38.440 1.00 25.40 91 LYS A O 1
ATOM 727 N N . GLY A 1 95 ? -1.364 4.876 39.491 1.00 21.98 92 GLY A 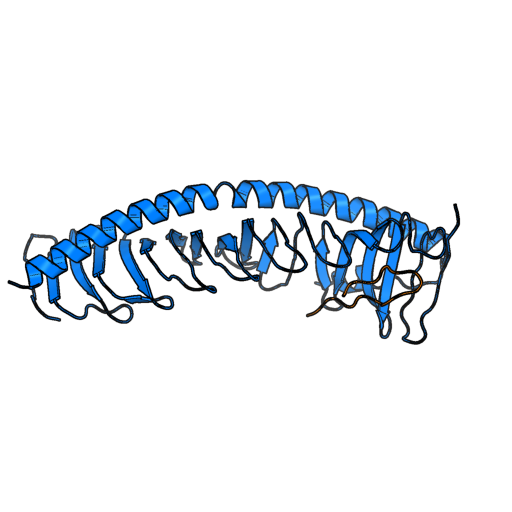N 1
ATOM 728 C CA . GLY A 1 95 ? -0.400 4.443 38.504 1.00 24.93 92 GLY A CA 1
ATOM 729 C C . GLY A 1 95 ? 0.897 4.017 39.156 1.00 27.02 92 GLY A C 1
ATOM 730 O O . GLY A 1 95 ? 1.170 4.313 40.319 1.00 23.88 92 GLY A O 1
ATOM 731 N N . ARG A 1 96 ? 1.709 3.329 38.363 1.00 19.43 93 ARG A N 1
ATOM 732 C CA . ARG A 1 96 ? 1.524 3.214 36.909 1.00 22.75 93 ARG A CA 1
ATOM 733 C C . ARG A 1 96 ? 0.546 2.138 36.475 1.00 20.85 93 ARG A C 1
ATOM 734 O O . ARG A 1 96 ? -0.157 2.343 35.501 1.00 21.67 93 ARG A O 1
ATOM 742 N N . TYR A 1 97 ? 0.465 1.022 37.199 1.00 20.42 94 TYR A N 1
ATOM 743 C CA . TYR A 1 97 ? -0.365 -0.108 36.789 1.00 18.40 94 TYR A CA 1
ATOM 744 C C . TYR A 1 97 ? -1.494 -0.324 37.784 1.00 20.61 94 TYR A C 1
ATOM 745 O O . TYR A 1 97 ? -1.259 -0.380 38.990 1.00 18.16 94 TYR A O 1
ATOM 754 N N . GLY A 1 98 ? -2.693 -0.448 37.277 1.00 19.36 95 GLY A N 1
ATOM 755 C CA . GLY A 1 98 ? -3.820 -0.727 38.162 1.00 17.63 95 GLY A CA 1
ATOM 756 C C . GLY A 1 98 ? -5.128 -0.877 37.430 1.00 21.54 95 GLY A C 1
ATOM 757 O O . GLY A 1 98 ? -5.160 -0.696 36.209 1.00 21.26 95 GLY A O 1
ATOM 758 N N . ILE A 1 99 ? -6.161 -1.179 38.191 1.00 19.03 96 ILE A N 1
ATOM 759 C CA . ILE A 1 99 ? -7.497 -1.421 37.613 1.00 20.81 96 ILE A CA 1
ATOM 760 C C . ILE A 1 99 ? -8.539 -0.499 38.232 1.00 29.42 96 ILE A C 1
ATOM 761 O O . ILE A 1 99 ? -8.526 -0.338 39.441 1.00 27.42 96 ILE A O 1
ATOM 766 N N . ARG A 1 100 ? -9.370 0.112 37.402 1.00 29.02 97 ARG A N 1
ATOM 767 C CA . ARG A 1 100 ? -10.533 0.875 37.899 1.00 25.61 97 ARG A CA 1
ATOM 768 C C . ARG A 1 100 ? -11.774 0.086 37.489 1.00 27.21 97 ARG A C 1
ATOM 769 O O . ARG A 1 100 ? -11.868 -0.261 36.337 1.00 29.05 97 ARG A O 1
ATOM 777 N N . GLN A 1 101 ? -12.659 -0.183 38.427 1.00 28.45 98 GLN A N 1
ATOM 778 C CA . GLN A 1 101 ? -13.843 -1.028 38.163 1.00 30.77 98 GLN A CA 1
ATOM 779 C C . GLN A 1 101 ? -15.102 -0.344 38.678 1.00 34.82 98 GLN A C 1
ATOM 780 O O . GLN A 1 101 ? -15.121 0.062 39.848 1.00 32.84 98 GLN A O 1
ATOM 786 N N . SER A 1 102 ? -16.096 -0.219 37.803 1.00 35.46 99 SER A N 1
ATOM 787 C CA . SER A 1 102 ? -17.363 0.389 38.188 1.00 38.16 99 SER A CA 1
ATOM 788 C C . SER A 1 102 ? -18.032 -0.387 39.312 1.00 39.42 99 SER A C 1
ATOM 789 O O . SER A 1 102 ? -18.088 -1.621 39.293 1.00 39.73 99 SER A O 1
ATOM 792 N N . SER A 1 103 ? -18.626 0.368 40.241 1.00 41.71 100 SER A N 1
ATOM 793 C CA . SER A 1 103 ? -19.380 -0.212 41.347 1.00 54.34 100 SER A CA 1
ATOM 794 C C . SER A 1 103 ? -20.717 -0.804 40.896 1.00 53.32 100 SER A C 1
ATOM 795 O O . SER A 1 103 ? -21.240 -1.722 41.545 1.00 47.47 100 SER A O 1
ATOM 798 N N . SER A 1 104 ? -21.292 -0.302 39.808 1.00 47.58 101 SER A N 1
ATOM 799 C CA . SER A 1 104 ? -22.638 -0.720 39.433 1.00 51.47 101 SER A CA 1
ATOM 800 C C . SER A 1 104 ? -22.669 -1.720 38.289 1.00 52.06 101 SER A C 1
ATOM 801 O O . SER A 1 104 ? -23.573 -2.562 38.250 1.00 54.95 101 SER A O 1
ATOM 804 N N . SER A 1 105 ? -21.700 -1.662 37.370 1.00 49.61 102 SER A N 1
ATOM 805 C CA . SER A 1 105 ? -21.786 -2.415 36.125 1.00 50.52 102 SER A CA 1
ATOM 806 C C . SER A 1 105 ? -20.531 -3.232 35.852 1.00 47.44 102 SER A C 1
ATOM 807 O O . SER A 1 105 ? -19.625 -3.312 36.691 1.00 44.76 102 SER A O 1
ATOM 810 N N . GLY A 1 106 ? -20.456 -3.821 34.667 1.00 48.00 103 GLY A N 1
ATOM 811 C CA . GLY A 1 106 ? -19.240 -4.523 34.314 1.00 60.57 103 GLY A CA 1
ATOM 812 C C . GLY A 1 106 ? -18.064 -3.663 33.877 1.00 59.77 103 GLY A C 1
ATOM 813 O O . GLY A 1 106 ? -16.981 -4.196 33.620 1.00 51.41 103 GLY A O 1
ATOM 814 N N . ALA A 1 107 ? -18.245 -2.350 33.770 1.00 49.84 104 ALA A N 1
ATOM 815 C CA . ALA A 1 107 ? -17.255 -1.523 33.099 1.00 40.45 104 ALA A CA 1
ATOM 816 C C . ALA A 1 107 ? -15.995 -1.419 33.942 1.00 39.33 104 ALA A C 1
ATOM 817 O O . ALA A 1 107 ? -16.054 -1.258 35.169 1.00 36.54 104 ALA A O 1
ATOM 819 N N . LYS A 1 108 ? -14.847 -1.516 33.274 1.00 35.08 105 LYS A N 1
ATOM 820 C CA . LYS A 1 108 ? -13.564 -1.432 33.952 1.00 32.11 105 LYS A CA 1
ATOM 821 C C . LYS A 1 108 ? -12.493 -0.968 32.981 1.00 30.72 105 LYS A C 1
ATOM 822 O O . LYS A 1 108 ? -12.624 -1.114 31.760 1.00 31.81 105 LYS A O 1
ATOM 828 N N . TYR A 1 109 ? -11.410 -0.444 33.545 1.00 28.51 106 TYR A N 1
ATOM 829 C CA . TYR A 1 109 ? -10.170 -0.243 32.806 1.00 29.29 106 TYR A CA 1
ATOM 830 C C . TYR A 1 109 ? -9.022 -0.948 33.518 1.00 26.49 106 TYR A C 1
ATOM 831 O O . TYR A 1 109 ? -8.860 -0.818 34.735 1.00 23.85 106 TYR A O 1
ATOM 840 N N . GLU A 1 110 ? -8.204 -1.655 32.753 1.00 24.09 107 GLU A N 1
ATOM 841 C CA . GLU A 1 110 ? -7.068 -2.402 33.273 1.00 22.65 107 GLU A CA 1
ATOM 842 C C . GLU A 1 110 ? -5.842 -2.066 32.434 1.00 24.51 107 GLU A C 1
ATOM 843 O O . GLU A 1 110 ? -5.797 -2.372 31.240 1.00 22.18 107 GLU A O 1
ATOM 849 N N . GLY A 1 111 ? -4.850 -1.441 33.044 1.00 22.21 108 GLY A N 1
ATOM 850 C CA . GLY A 1 111 ? -3.682 -1.130 32.237 1.00 23.58 108 GLY A CA 1
ATOM 851 C C . GLY A 1 111 ? -2.854 -0.057 32.907 1.00 19.68 108 GLY A C 1
ATOM 852 O O . GLY A 1 111 ? -2.801 0.024 34.133 1.00 18.08 108 GLY A O 1
ATOM 853 N N . THR A 1 112 ? -2.213 0.760 32.077 1.00 21.00 109 THR A N 1
ATOM 854 C CA . THR A 1 112 ? -1.294 1.755 32.597 1.00 19.19 109 THR A CA 1
ATOM 855 C C . THR A 1 112 ? -1.990 3.100 32.739 1.00 22.62 109 THR A C 1
ATOM 856 O O . THR A 1 112 ? -2.993 3.400 32.083 1.00 24.63 109 THR A O 1
ATOM 860 N N . TRP A 1 113 ? -1.424 3.908 33.619 1.00 19.76 110 TRP A N 1
ATOM 861 C CA . TRP A 1 113 ? -1.925 5.225 33.959 1.00 24.31 110 TRP A CA 1
ATOM 862 C C . TRP A 1 113 ? -0.753 6.193 33.947 1.00 22.86 110 TRP A C 1
ATOM 863 O O . TRP A 1 113 ? 0.376 5.810 34.264 1.00 21.32 110 TRP A O 1
ATOM 874 N N . ASN A 1 114 ? -1.030 7.455 33.630 1.00 24.00 111 ASN A N 1
ATOM 875 C CA . ASN A 1 114 ? -0.039 8.516 33.753 1.00 32.11 111 ASN A CA 1
ATOM 876 C C . ASN A 1 114 ? -0.713 9.785 34.261 1.00 38.58 111 ASN A C 1
ATOM 877 O O . ASN A 1 114 ? -1.742 10.203 33.718 1.00 35.09 111 ASN A O 1
ATOM 882 N N . ASN A 1 115 ? -0.128 10.397 35.300 1.00 36.42 112 ASN A N 1
ATOM 883 C CA . ASN A 1 115 ? -0.704 11.582 35.948 1.00 36.29 112 ASN A CA 1
ATOM 884 C C . ASN A 1 115 ? -2.142 11.324 36.394 1.00 35.30 112 ASN A C 1
ATOM 885 O O . ASN A 1 115 ? -3.004 12.198 36.317 1.00 36.06 112 ASN A O 1
ATOM 890 N N . GLY A 1 116 ? -2.409 10.100 36.838 1.00 34.50 113 GLY A N 1
ATOM 891 C CA . GLY A 1 116 ? -3.727 9.741 37.319 1.00 27.70 113 GLY A CA 1
ATOM 892 C C . GLY A 1 116 ? -4.763 9.474 36.253 1.00 34.84 113 GLY A C 1
ATOM 893 O O . GLY A 1 116 ? -5.937 9.301 36.592 1.00 31.81 113 GLY A O 1
ATOM 894 N N . LEU A 1 117 ? -4.370 9.413 34.983 1.00 27.67 114 LEU A N 1
ATOM 895 C CA . LEU A 1 117 ? -5.294 9.218 33.876 1.00 31.64 114 LEU A CA 1
ATOM 896 C C . LEU A 1 117 ? -4.925 7.951 33.117 1.00 32.24 114 LEU A C 1
ATOM 897 O O . LEU A 1 117 ? -3.757 7.567 33.070 1.00 32.13 114 LEU A O 1
ATOM 902 N N . GLN A 1 118 ? -5.923 7.319 32.501 1.00 27.57 115 GLN A N 1
ATOM 903 C CA . GLN A 1 118 ? -5.656 6.202 31.605 1.00 26.49 115 GLN A CA 1
ATOM 904 C C . GLN A 1 118 ? -4.734 6.667 30.489 1.00 25.71 115 GLN A C 1
ATOM 905 O O . GLN A 1 118 ? -5.070 7.591 29.744 1.00 27.63 115 GLN A O 1
ATOM 911 N N . ASP A 1 119 ? -3.568 6.043 30.383 1.00 24.28 116 ASP A N 1
ATOM 912 C CA . ASP A 1 119 ? -2.541 6.599 29.518 1.00 30.70 116 ASP A CA 1
ATOM 913 C C . ASP A 1 119 ? -1.440 5.573 29.289 1.00 25.47 116 ASP A C 1
ATOM 914 O O . ASP A 1 119 ? -0.881 5.021 30.243 1.00 24.67 116 ASP A O 1
ATOM 919 N N . GLY A 1 120 ? -1.141 5.300 28.026 1.00 26.52 117 GLY A N 1
ATOM 920 C CA . GLY A 1 120 ? -0.221 4.238 27.692 1.00 26.20 117 GLY A CA 1
ATOM 921 C C . GLY A 1 120 ? -0.908 3.117 26.945 1.00 25.17 117 GLY A C 1
ATOM 922 O O . GLY A 1 120 ? -1.265 3.288 25.780 1.00 27.27 117 GLY A O 1
ATOM 923 N N . TYR A 1 121 ? -1.100 1.975 27.604 1.00 29.21 118 TYR A N 1
ATOM 924 C CA . TYR A 1 121 ? -1.712 0.789 27.015 1.00 32.04 118 TYR A CA 1
ATOM 925 C C . TYR A 1 121 ? -2.641 0.157 28.037 1.00 29.88 118 TYR A C 1
ATOM 926 O O . TYR A 1 121 ? -2.309 0.079 29.223 1.00 21.00 118 TYR A O 1
ATOM 935 N N . GLY A 1 122 ? -3.785 -0.327 27.576 1.00 26.03 119 GLY A N 1
ATOM 936 C CA . GLY A 1 122 ? -4.629 -1.089 28.475 1.00 25.30 119 GLY A CA 1
ATOM 937 C C . GLY A 1 122 ? -5.858 -1.615 27.776 1.00 27.83 119 GLY A C 1
ATOM 938 O O . GLY A 1 122 ? -6.043 -1.445 26.565 1.00 29.51 119 GLY A O 1
ATOM 939 N N . THR A 1 123 ? -6.695 -2.276 28.569 1.00 28.34 120 THR A N 1
ATOM 940 C CA . THR A 1 123 ? -7.953 -2.848 28.109 1.00 30.94 120 THR A CA 1
ATOM 941 C C . THR A 1 123 ? -9.076 -2.135 28.841 1.00 28.37 120 THR A C 1
ATOM 942 O O . THR A 1 123 ? -9.103 -2.131 30.083 1.00 27.56 120 THR A O 1
ATOM 946 N N . GLU A 1 124 ? -9.966 -1.494 28.086 1.00 34.59 121 GLU A N 1
ATOM 947 C CA . GLU A 1 124 ? -11.185 -0.912 28.644 1.00 32.88 121 GLU A CA 1
ATOM 948 C C . GLU A 1 124 ? -12.351 -1.795 28.233 1.00 34.30 121 GLU A C 1
ATOM 949 O O . GLU A 1 124 ? -12.557 -2.044 27.040 1.00 35.86 121 GLU A O 1
ATOM 955 N N . THR A 1 125 ? -13.063 -2.308 29.227 1.00 34.68 122 THR A N 1
ATOM 956 C CA . THR A 1 125 ? -14.264 -3.106 29.041 1.00 37.26 122 THR A CA 1
ATOM 957 C C . THR A 1 125 ? -15.467 -2.234 29.355 1.00 40.53 122 THR A C 1
ATOM 958 O O . THR A 1 125 ? -15.510 -1.595 30.411 1.00 41.24 122 THR A O 1
ATOM 962 N N . TYR A 1 126 ? -16.431 -2.194 28.440 1.00 42.35 123 TYR A N 1
ATOM 963 C CA . TYR A 1 126 ? -17.575 -1.315 28.593 1.00 45.31 123 TYR A CA 1
ATOM 964 C C . TYR A 1 126 ? -18.737 -2.050 29.265 1.00 51.32 123 TYR A C 1
ATOM 965 O O . TYR A 1 126 ? -18.707 -3.266 29.479 1.00 53.69 123 TYR A O 1
ATOM 974 N N . ALA A 1 127 ? -19.754 -1.270 29.639 1.00 49.22 124 ALA A N 1
ATOM 975 C CA . ALA A 1 127 ? -20.950 -1.837 30.257 1.00 55.80 124 ALA A CA 1
ATOM 976 C C . ALA A 1 127 ? -21.552 -2.962 29.418 1.00 55.45 124 ALA A C 1
ATOM 977 O O . ALA A 1 127 ? -21.908 -4.014 29.959 1.00 64.43 124 ALA A O 1
ATOM 979 N N . ASP A 1 128 ? -21.664 -2.777 28.096 1.00 55.92 125 ASP A N 1
ATOM 980 C CA . ASP A 1 128 ? -22.297 -3.814 27.286 1.00 58.73 125 ASP A CA 1
ATOM 981 C C . ASP A 1 128 ? -21.381 -4.998 26.977 1.00 58.69 125 ASP A C 1
ATOM 982 O O . ASP A 1 128 ? -21.757 -5.841 26.157 1.00 59.01 125 ASP A O 1
ATOM 987 N N . GLY A 1 129 ? -20.204 -5.083 27.607 1.00 65.23 126 GLY A N 1
ATOM 988 C CA . GLY A 1 129 ? -19.321 -6.229 27.482 1.00 54.11 126 GLY A CA 1
ATOM 989 C C . GLY A 1 129 ? -18.299 -6.145 26.370 1.00 55.16 126 GLY A C 1
ATOM 990 O O . GLY A 1 129 ? -17.437 -7.030 26.271 1.00 50.34 126 GLY A O 1
ATOM 991 N N . GLY A 1 130 ? -18.374 -5.119 25.531 1.00 50.43 127 GLY A N 1
ATOM 992 C CA . GLY A 1 130 ? -17.405 -4.863 24.485 1.00 49.21 127 GLY A CA 1
ATOM 993 C C . GLY A 1 130 ? -16.144 -4.218 25.065 1.00 45.87 127 GLY A C 1
ATOM 994 O O . GLY A 1 130 ? -16.136 -3.711 26.187 1.00 44.13 127 GLY A O 1
ATOM 995 N N . THR A 1 131 ? -15.075 -4.223 24.272 1.00 44.09 128 THR A N 1
ATOM 996 C CA . THR A 1 131 ? -13.758 -3.841 24.746 1.00 44.78 128 THR A CA 1
ATOM 997 C C . THR A 1 131 ? -13.055 -2.891 23.780 1.00 47.53 128 THR A C 1
ATOM 998 O O . THR A 1 131 ? -13.366 -2.817 22.581 1.00 42.69 128 THR A O 1
ATOM 1002 N N . TYR A 1 132 ? -12.091 -2.165 24.347 1.00 41.67 129 TYR A N 1
ATOM 1003 C CA . TYR A 1 132 ? -11.023 -1.513 23.610 1.00 42.20 129 TYR A CA 1
ATOM 1004 C C . TYR A 1 132 ? -9.706 -2.001 24.187 1.00 36.22 129 TYR A C 1
ATOM 1005 O O . TYR A 1 132 ? -9.566 -2.154 25.409 1.00 33.11 129 TYR A O 1
ATOM 1014 N N . GLN A 1 133 ? -8.755 -2.268 23.298 1.00 34.01 130 GLN A N 1
ATOM 1015 C CA . GLN A 1 133 ? -7.439 -2.750 23.686 1.00 36.30 130 GLN A CA 1
ATOM 1016 C C . GLN A 1 133 ? -6.416 -2.051 22.803 1.00 31.62 130 GLN A C 1
ATOM 1017 O O . GLN A 1 133 ? -6.502 -2.147 21.580 1.00 33.38 130 GLN A O 1
ATOM 1023 N N . GLY A 1 134 ? -5.496 -1.319 23.406 1.00 31.17 131 GLY A N 1
ATOM 1024 C CA . GLY A 1 134 ? -4.532 -0.553 22.647 1.00 30.16 131 GLY A CA 1
ATOM 1025 C C . GLY A 1 134 ? -4.139 0.709 23.404 1.00 29.26 131 GLY A C 1
ATOM 1026 O O . GLY A 1 134 ? -4.087 0.713 24.636 1.00 28.37 131 GLY A O 1
ATOM 1027 N N . GLN A 1 135 ? -3.884 1.772 22.651 1.00 30.59 132 GLN A N 1
ATOM 1028 C CA . GLN A 1 135 ? -3.230 2.964 23.178 1.00 36.66 132 GLN A CA 1
ATOM 1029 C C . GLN A 1 135 ? -4.218 3.972 23.763 1.00 32.55 132 GLN A C 1
ATOM 1030 O O . GLN A 1 135 ? -5.329 4.160 23.245 1.00 32.72 132 GLN A O 1
ATOM 1036 N N . PHE A 1 136 ? -3.790 4.621 24.854 1.00 29.48 133 PHE A N 1
ATOM 1037 C CA . PHE A 1 136 ? -4.503 5.721 25.487 1.00 30.22 133 PHE A CA 1
ATOM 1038 C C . PHE A 1 136 ? -3.553 6.894 25.674 1.00 35.66 133 PHE A C 1
ATOM 1039 O O . PHE A 1 136 ? -2.366 6.714 25.952 1.00 30.89 133 PHE A O 1
ATOM 1047 N N . THR A 1 137 ? -4.086 8.102 25.525 1.00 35.99 134 THR A N 1
ATOM 1048 C CA . THR A 1 137 ? -3.349 9.315 25.866 1.00 45.31 134 THR A CA 1
ATOM 1049 C C . THR A 1 137 ? -4.301 10.223 26.625 1.00 40.25 134 THR A C 1
ATOM 1050 O O . THR A 1 137 ? -5.359 10.576 26.102 1.00 38.25 134 THR A O 1
ATOM 1054 N N . ASN A 1 138 ? -3.942 10.561 27.865 1.00 37.71 135 ASN A N 1
ATOM 1055 C CA . ASN A 1 138 ? -4.699 11.509 28.681 1.00 49.65 135 ASN A CA 1
ATOM 1056 C C . ASN A 1 138 ? -6.170 11.103 28.827 1.00 38.14 135 ASN A C 1
ATOM 1057 O O . ASN A 1 138 ? -7.077 11.923 28.707 1.00 39.16 135 ASN A O 1
ATOM 1062 N N . GLY A 1 139 ? -6.401 9.826 29.112 1.00 43.57 136 GLY A N 1
ATOM 1063 C CA . GLY A 1 139 ? -7.742 9.334 29.339 1.00 32.78 136 GLY A CA 1
ATOM 1064 C C . GLY A 1 139 ? -8.506 8.932 28.098 1.00 46.62 136 GLY A C 1
ATOM 1065 O O . GLY A 1 139 ? -9.624 8.411 28.221 1.00 42.81 136 GLY A O 1
ATOM 1066 N N . MET A 1 140 ? -7.945 9.137 26.908 1.00 42.73 137 MET A N 1
ATOM 1067 C CA . MET A 1 140 ? -8.679 8.942 25.669 1.00 48.58 137 MET A CA 1
ATOM 1068 C C . MET A 1 140 ? -7.986 7.905 24.801 1.00 41.33 137 MET A C 1
ATOM 1069 O O . MET A 1 140 ? -6.766 7.736 24.860 1.00 41.33 137 MET A O 1
ATOM 1074 N N . ARG A 1 141 ? -8.796 7.205 24.014 1.00 42.53 138 ARG A N 1
ATOM 1075 C CA . ARG A 1 141 ? -8.303 6.340 22.957 1.00 41.93 138 ARG A CA 1
ATOM 1076 C C . ARG A 1 141 ? -7.625 7.185 21.890 1.00 45.74 138 ARG A C 1
ATOM 1077 O O . ARG A 1 141 ? -8.267 8.014 21.236 1.00 58.28 138 ARG A O 1
ATOM 1085 N N . HIS A 1 142 ? -6.327 6.976 21.724 1.00 38.61 139 HIS A N 1
ATOM 1086 C CA . HIS A 1 142 ? -5.491 7.863 20.925 1.00 48.63 139 HIS A CA 1
ATOM 1087 C C . HIS A 1 142 ? -4.241 7.089 20.540 1.00 42.26 139 HIS A C 1
ATOM 1088 O O . HIS A 1 142 ? -3.505 6.629 21.415 1.00 38.62 139 HIS A O 1
ATOM 1095 N N . GLY A 1 143 ? -4.006 6.937 19.242 1.00 41.29 140 GLY A N 1
ATOM 1096 C CA . GLY A 1 143 ? -2.938 6.098 18.745 1.00 39.48 140 GLY A CA 1
ATOM 1097 C C . GLY A 1 143 ? -3.493 5.011 17.845 1.00 45.89 140 GLY A C 1
ATOM 1098 O O . GLY A 1 143 ? -4.223 5.308 16.900 1.00 44.43 140 GLY A O 1
ATOM 1099 N N . TYR A 1 144 ? -3.148 3.755 18.121 1.00 44.26 141 TYR A N 1
ATOM 1100 C CA . TYR A 1 144 ? -3.755 2.601 17.477 1.00 39.22 141 TYR A CA 1
ATOM 1101 C C . TYR A 1 144 ? -4.347 1.686 18.540 1.00 37.30 141 TYR A C 1
ATOM 1102 O O . TYR A 1 144 ? -3.816 1.569 19.654 1.00 34.91 141 TYR A O 1
ATOM 1111 N N . GLY A 1 145 ? -5.442 1.032 18.187 1.00 38.61 142 GLY A N 1
ATOM 1112 C CA . GLY A 1 145 ? -6.078 0.093 19.090 1.00 37.35 142 GLY A CA 1
ATOM 1113 C C . GLY A 1 145 ? -7.233 -0.589 18.399 1.00 44.97 142 GLY A C 1
ATOM 1114 O O . GLY A 1 145 ? -7.609 -0.244 17.273 1.00 45.24 142 GLY A O 1
ATOM 1115 N N . VAL A 1 146 ? -7.792 -1.574 19.097 1.00 43.43 143 VAL A N 1
ATOM 1116 C CA . VAL A 1 146 ? -8.821 -2.453 18.556 1.00 40.98 143 VAL A CA 1
ATOM 1117 C C . VAL A 1 146 ? -10.083 -2.275 19.385 1.00 41.61 143 VAL A C 1
ATOM 1118 O O . VAL A 1 146 ? -10.078 -2.534 20.599 1.00 46.63 143 VAL A O 1
ATOM 1122 N N . ARG A 1 147 ? -11.147 -1.817 18.733 1.00 44.49 144 ARG A N 1
ATOM 1123 C CA . ARG A 1 147 ? -12.467 -1.648 19.330 1.00 45.90 144 ARG A CA 1
ATOM 1124 C C . ARG A 1 147 ? -13.307 -2.861 18.940 1.00 58.19 144 ARG A C 1
ATOM 1125 O O . ARG A 1 147 ? -13.636 -3.045 17.759 1.00 53.30 144 ARG A O 1
ATOM 1133 N N . GLN A 1 148 ? -13.639 -3.689 19.921 1.00 50.11 145 GLN A N 1
ATOM 1134 C CA . GLN A 1 148 ? -14.522 -4.824 19.716 1.00 51.62 145 GLN A CA 1
ATOM 1135 C C . GLN A 1 148 ? -15.917 -4.461 20.191 1.00 58.07 145 GLN A C 1
ATOM 1136 O O . GLN A 1 148 ? -16.075 -3.809 21.224 1.00 51.76 145 GLN A O 1
ATOM 1142 N N . SER A 1 149 ? -16.924 -4.878 19.431 1.00 64.51 146 SER A N 1
ATOM 1143 C CA . SER A 1 149 ? -18.308 -4.654 19.812 1.00 76.05 146 SER A CA 1
ATOM 1144 C C . SER A 1 149 ? -18.926 -5.956 20.312 1.00 78.01 146 SER A C 1
ATOM 1145 O O . SER A 1 149 ? -18.285 -7.009 20.346 1.00 77.05 146 SER A O 1
ATOM 1148 N N . VAL A 1 150 ? -20.190 -5.873 20.718 1.00 78.10 147 VAL A N 1
ATOM 1149 C CA . VAL A 1 150 ? -20.914 -7.024 21.237 1.00 81.62 147 VAL A CA 1
ATOM 1150 C C . VAL A 1 150 ? -22.168 -7.266 20.402 1.00 78.83 147 VAL A C 1
ATOM 1151 O O . VAL A 1 150 ? -22.701 -6.344 19.782 1.00 75.80 147 VAL A O 1
ATOM 1153 N N . THR A 1 178 ? -20.762 -9.175 15.810 1.00 81.91 288 THR A N 1
ATOM 1154 C CA . THR A 1 178 ? -19.433 -9.250 16.405 1.00 83.12 288 THR A CA 1
ATOM 1155 C C . THR A 1 178 ? -18.460 -8.313 15.691 1.00 87.85 288 THR A C 1
ATOM 1156 O O . THR A 1 178 ? -17.382 -8.735 15.256 1.00 87.43 288 THR A O 1
ATOM 1158 N N . GLU A 1 179 ? -18.841 -7.041 15.586 1.00 76.48 289 GLU A N 1
ATOM 1159 C CA . GLU A 1 179 ? -18.047 -6.076 14.838 1.00 70.10 289 GLU A CA 1
ATOM 1160 C C . GLU A 1 179 ? -16.747 -5.743 15.562 1.00 77.12 289 GLU A C 1
ATOM 1161 O O . GLU A 1 179 ? -16.645 -5.836 16.791 1.00 71.53 289 GLU A O 1
ATOM 1167 N N . THR A 1 180 ? -15.747 -5.333 14.782 1.00 69.95 290 THR A N 1
ATOM 1168 C CA . THR A 1 180 ? -14.446 -4.973 15.329 1.00 60.71 290 THR A CA 1
ATOM 1169 C C . THR A 1 180 ? -13.813 -3.889 14.470 1.00 66.45 290 THR A C 1
ATOM 1170 O O . THR A 1 180 ? -13.773 -4.009 13.240 1.00 74.22 290 THR A O 1
ATOM 1174 N N . TYR A 1 181 ? -13.342 -2.826 15.115 1.00 54.59 291 TYR A N 1
ATOM 1175 C CA . TYR A 1 181 ? -12.550 -1.800 14.451 1.00 54.85 291 TYR A CA 1
ATOM 1176 C C . TYR A 1 181 ? -11.087 -1.980 14.829 1.00 51.20 291 TYR A C 1
ATOM 1177 O O . TYR A 1 181 ? -10.763 -2.212 15.998 1.00 48.44 291 TYR A O 1
ATOM 1186 N N . MET A 1 182 ? -10.208 -1.880 13.839 1.00 51.67 292 MET A N 1
ATOM 1187 C CA . MET A 1 182 ? -8.774 -1.967 14.056 1.00 49.03 292 MET A CA 1
ATOM 1188 C C . MET A 1 182 ? -8.137 -0.808 13.313 1.00 51.03 292 MET A C 1
ATOM 1189 O O . MET A 1 182 ? -8.216 -0.748 12.083 1.00 54.25 292 MET A O 1
ATOM 1194 N N . GLY A 1 183 ? -7.555 0.134 14.040 1.00 48.25 293 GLY A N 1
ATOM 1195 C CA . GLY A 1 183 ? -6.995 1.243 13.282 1.00 56.14 293 GLY A CA 1
ATOM 1196 C C . GLY A 1 183 ? -6.641 2.426 14.168 1.00 51.17 293 GLY A C 1
ATOM 1197 O O . GLY A 1 183 ? -6.294 2.262 15.337 1.00 45.49 293 GLY A O 1
ATOM 1198 N N . GLU A 1 184 ? -6.725 3.611 13.568 1.00 52.05 294 GLU A N 1
ATOM 1199 C CA . GLU A 1 184 ? -6.190 4.821 14.168 1.00 55.11 294 GLU A CA 1
ATOM 1200 C C . GLU A 1 184 ? -7.249 5.507 15.021 1.00 56.69 294 GLU A C 1
ATOM 1201 O O . GLU A 1 184 ? -8.450 5.390 14.768 1.00 59.68 294 GLU A O 1
ATOM 1207 N N . TRP A 1 185 ? -6.785 6.205 16.058 1.00 50.83 295 TRP A N 1
ATOM 1208 C CA . TRP A 1 185 ? -7.643 6.916 16.995 1.00 48.25 295 TRP A CA 1
ATOM 1209 C C . TRP A 1 185 ? -7.023 8.274 17.285 1.00 48.58 295 TRP A C 1
ATOM 1210 O O . TRP A 1 185 ? -5.797 8.425 17.312 1.00 50.71 295 TRP A O 1
ATOM 1221 N N . LYS A 1 186 ? -7.883 9.263 17.497 1.00 51.76 296 LYS A N 1
ATOM 1222 C CA . LYS A 1 186 ? -7.451 10.622 17.805 1.00 59.82 296 LYS A CA 1
ATOM 1223 C C . LYS A 1 186 ? -8.506 11.260 18.693 1.00 61.01 296 LYS A C 1
ATOM 1224 O O . LYS A 1 186 ? -9.649 11.433 18.262 1.00 54.52 296 LYS A O 1
ATOM 1226 N N . ASN A 1 187 ? -8.128 11.590 19.926 1.00 60.69 297 ASN A N 1
ATOM 1227 C CA . ASN A 1 187 ? -9.035 12.233 20.877 1.00 66.10 297 ASN A CA 1
ATOM 1228 C C . ASN A 1 187 ? -10.318 11.418 21.064 1.00 55.27 297 ASN A C 1
ATOM 1229 O O . ASN A 1 187 ? -11.430 11.945 21.019 1.00 56.54 297 ASN A O 1
ATOM 1231 N N . ASP A 1 188 ? -10.144 10.110 21.264 1.00 52.29 298 ASP A N 1
ATOM 1232 C CA . ASP A 1 188 ? -11.176 9.137 21.632 1.00 50.87 298 ASP A CA 1
ATOM 1233 C C . ASP A 1 188 ? -12.082 8.736 20.476 1.00 56.78 298 ASP A C 1
ATOM 1234 O O . ASP A 1 188 ? -13.081 8.038 20.701 1.00 55.07 298 ASP A O 1
ATOM 1239 N N . LYS A 1 189 ? -11.753 9.119 19.242 1.00 52.72 299 LYS A N 1
ATOM 1240 C CA . LYS A 1 189 ? -12.566 8.784 18.085 1.00 58.69 299 LYS A CA 1
ATOM 1241 C C . LYS A 1 189 ? -11.707 8.174 16.982 1.00 67.54 299 LYS A C 1
ATOM 1242 O O . LYS A 1 189 ? -10.511 8.472 16.856 1.00 56.69 299 LYS A O 1
ATOM 1244 N N . ARG A 1 190 ? -12.330 7.295 16.196 1.00 60.04 300 ARG A N 1
ATOM 1245 C CA . ARG A 1 190 ? -11.696 6.785 14.986 1.00 63.48 300 ARG A CA 1
ATOM 1246 C C . ARG A 1 190 ? -11.355 7.950 14.064 1.00 64.19 300 ARG A C 1
ATOM 1247 O O . ARG A 1 190 ? -12.227 8.748 13.706 1.00 63.95 300 ARG A O 1
ATOM 1255 N N . SER A 1 191 ? -10.079 8.063 13.707 1.00 65.13 301 SER A N 1
ATOM 1256 C CA . SER A 1 191 ? -9.598 9.233 12.978 1.00 66.69 301 SER A CA 1
ATOM 1257 C C . SER A 1 191 ? -8.262 8.884 12.345 1.00 69.57 301 SER A C 1
ATOM 1258 O O . SER A 1 191 ? -7.289 8.610 13.060 1.00 57.96 301 SER A O 1
ATOM 1261 N N . GLY A 1 192 ? -8.214 8.908 11.022 1.00 69.06 302 GLY A N 1
ATOM 1262 C CA . GLY A 1 192 ? -7.096 8.390 10.272 1.00 63.80 302 GLY A CA 1
ATOM 1263 C C . GLY A 1 192 ? -7.465 7.099 9.573 1.00 65.68 302 GLY A C 1
ATOM 1264 O O . GLY A 1 192 ? -8.638 6.778 9.367 1.00 65.81 302 GLY A O 1
ATOM 1265 N N . PHE A 1 193 ? -6.437 6.336 9.221 1.00 62.86 303 PHE A N 1
ATOM 1266 C CA . PHE A 1 193 ? -6.649 5.063 8.546 1.00 73.02 303 PHE A CA 1
ATOM 1267 C C . PHE A 1 193 ? -7.121 4.014 9.542 1.00 61.62 303 PHE A C 1
ATOM 1268 O O . PHE A 1 193 ? -6.534 3.858 10.617 1.00 57.00 303 PHE A O 1
ATOM 1276 N N . GLY A 1 194 ? -8.181 3.296 9.182 1.00 61.89 304 GLY A N 1
ATOM 1277 C CA . GLY A 1 194 ? -8.677 2.223 10.021 1.00 59.71 304 GLY A CA 1
ATOM 1278 C C . GLY A 1 194 ? -9.546 1.280 9.229 1.00 62.11 304 GLY A C 1
ATOM 1279 O O . GLY A 1 194 ? -10.065 1.625 8.164 1.00 77.28 304 GLY A O 1
ATOM 1280 N N . VAL A 1 195 ? -9.695 0.071 9.761 1.00 60.34 305 VAL A N 1
ATOM 1281 C CA . VAL A 1 195 ? -10.483 -0.990 9.147 1.00 62.44 305 VAL A CA 1
ATOM 1282 C C . VAL A 1 195 ? -11.594 -1.386 10.106 1.00 66.03 305 VAL A C 1
ATOM 1283 O O . VAL A 1 195 ? -11.339 -1.681 11.281 1.00 58.87 305 VAL A O 1
ATOM 1287 N N . SER A 1 196 ? -12.826 -1.390 9.609 1.00 73.71 306 SER A N 1
ATOM 1288 C CA . SER A 1 196 ? -13.991 -1.837 10.360 1.00 65.78 306 SER A CA 1
ATOM 1289 C C . SER A 1 196 ? -14.572 -3.044 9.642 1.00 70.16 306 SER A C 1
ATOM 1290 O O . SER A 1 196 ? -14.948 -2.943 8.471 1.00 71.71 306 SER A O 1
ATOM 1293 N N . GLU A 1 197 ? -14.627 -4.184 10.328 1.00 66.65 307 GLU A N 1
ATOM 1294 C CA . GLU A 1 197 ? -15.133 -5.419 9.735 1.00 72.86 307 GLU A CA 1
ATOM 1295 C C . GLU A 1 197 ? -16.129 -6.074 10.679 1.00 76.22 307 GLU A C 1
ATOM 1296 O O . GLU A 1 197 ? -15.791 -6.383 11.827 1.00 69.96 307 GLU A O 1
ATOM 1298 N N . ARG A 1 198 ? -17.350 -6.282 10.191 1.00 80.44 308 ARG A N 1
ATOM 1299 C CA . ARG A 1 198 ? -18.394 -6.989 10.915 1.00 75.94 308 ARG A CA 1
ATOM 1300 C C . ARG A 1 198 ? -18.347 -8.478 10.588 1.00 80.24 308 ARG A C 1
ATOM 1301 O O . ARG A 1 198 ? -17.872 -8.891 9.527 1.00 88.01 308 ARG A O 1
ATOM 1303 N N . SER A 1 199 ? -18.867 -9.288 11.514 1.00 93.42 309 SER A N 1
ATOM 1304 C CA . SER A 1 199 ? -18.893 -10.738 11.338 1.00 96.90 309 SER A CA 1
ATOM 1305 C C . SER A 1 199 ? -19.811 -11.186 10.207 1.00 99.56 309 SER A C 1
ATOM 1306 O O . SER A 1 199 ? -19.950 -12.395 9.991 1.00 100.39 309 SER A O 1
ATOM 1308 N N . SER A 1 200 ? -20.444 -10.250 9.500 1.00 100.59 310 SER A N 1
ATOM 1309 C CA . SER A 1 200 ? -21.220 -10.543 8.305 1.00 91.35 310 SER A CA 1
ATOM 1310 C C . SER A 1 200 ? -20.403 -10.403 7.031 1.00 90.97 310 SER A C 1
ATOM 1311 O O . SER A 1 200 ? -20.899 -10.746 5.954 1.00 96.21 310 SER A O 1
ATOM 1313 N N . GLY A 1 201 ? -19.169 -9.919 7.130 1.00 90.01 311 GLY A N 1
ATOM 1314 C CA . GLY A 1 201 ? -18.366 -9.606 5.976 1.00 94.60 311 GLY A CA 1
ATOM 1315 C C . GLY A 1 201 ? -18.438 -8.161 5.537 1.00 91.85 311 GLY A C 1
ATOM 1316 O O . GLY A 1 201 ? -17.577 -7.716 4.770 1.00 90.72 311 GLY A O 1
ATOM 1317 N N . LEU A 1 202 ? -19.445 -7.418 5.993 1.00 88.18 312 LEU A N 1
ATOM 1318 C CA . LEU A 1 202 ? -19.514 -5.989 5.723 1.00 89.42 312 LEU A CA 1
ATOM 1319 C C . LEU A 1 202 ? -18.294 -5.304 6.328 1.00 93.24 312 LEU A C 1
ATOM 1320 O O . LEU A 1 202 ? -18.178 -5.201 7.553 1.00 81.02 312 LEU A O 1
ATOM 1322 N N . ARG A 1 203 ? -17.369 -4.854 5.483 1.00 84.71 313 ARG A N 1
ATOM 1323 C CA . ARG A 1 203 ? -16.141 -4.231 5.952 1.00 80.10 313 ARG A CA 1
ATOM 1324 C C . ARG A 1 203 ? -15.921 -2.905 5.237 1.00 89.09 313 ARG A C 1
ATOM 1325 O O . ARG A 1 203 ? -16.419 -2.680 4.132 1.00 85.77 313 ARG A O 1
ATOM 1327 N N . TYR A 1 204 ? -15.171 -2.021 5.894 1.00 78.71 314 TYR A N 1
ATOM 1328 C CA . TYR A 1 204 ? -14.749 -0.749 5.319 1.00 81.76 314 TYR A CA 1
ATOM 1329 C C . TYR A 1 204 ? -13.261 -0.574 5.567 1.00 76.31 314 TYR A C 1
ATOM 1330 O O . TYR A 1 204 ? -12.799 -0.703 6.706 1.00 80.09 314 TYR A O 1
ATOM 1339 N N . GLU A 1 205 ? -12.522 -0.267 4.504 1.00 77.85 315 GLU A N 1
ATOM 1340 C CA . GLU A 1 205 ? -11.098 0.029 4.572 1.00 75.32 315 GLU A CA 1
ATOM 1341 C C . GLU A 1 205 ? -10.867 1.389 3.933 1.00 78.83 315 GLU A C 1
ATOM 1342 O O . GLU A 1 205 ? -11.118 1.560 2.736 1.00 81.46 315 GLU A O 1
ATOM 1348 N N . GLY A 1 206 ? -10.397 2.350 4.723 1.00 75.53 316 GLY A N 1
ATOM 1349 C CA . GLY A 1 206 ? -10.078 3.665 4.186 1.00 80.74 316 GLY A CA 1
ATOM 1350 C C . GLY A 1 206 ? -9.718 4.659 5.272 1.00 87.84 316 GLY A C 1
ATOM 1351 O O . GLY A 1 206 ? -9.123 4.300 6.304 1.00 77.74 316 GLY A O 1
ATOM 1352 N N . GLU A 1 207 ? -10.071 5.917 5.016 1.00 79.32 317 GLU A N 1
ATOM 1353 C CA . GLU A 1 207 ? -9.837 7.015 5.943 1.00 76.53 317 GLU A CA 1
ATOM 1354 C C . GLU A 1 207 ? -11.092 7.286 6.765 1.00 78.31 317 GLU A C 1
ATOM 1355 O O . GLU A 1 207 ? -12.214 6.989 6.346 1.00 79.31 317 GLU A O 1
ATOM 1361 N N . TRP A 1 208 ? -10.890 7.863 7.948 1.00 74.08 318 TRP A N 1
ATOM 1362 C CA . TRP A 1 208 ? -11.968 8.125 8.889 1.00 73.85 318 TRP A CA 1
ATOM 1363 C C . TRP A 1 208 ? -11.865 9.543 9.433 1.00 78.78 318 TRP A C 1
ATOM 1364 O O . TRP A 1 208 ? -10.797 10.163 9.419 1.00 73.58 318 TRP A O 1
ATOM 1375 N N . LEU A 1 209 ? -12.996 10.037 9.941 1.00 79.93 319 LEU A N 1
ATOM 1376 C CA . LEU A 1 209 ? -13.021 11.276 10.717 1.00 79.73 319 LEU A CA 1
ATOM 1377 C C . LEU A 1 209 ? -14.232 11.249 11.639 1.00 80.27 319 LEU A C 1
ATOM 1378 O O . LEU A 1 209 ? -15.370 11.217 11.159 1.00 79.22 319 LEU A O 1
ATOM 1383 N N . ASP A 1 210 ? -13.981 11.234 12.955 1.00 96.33 320 ASP A N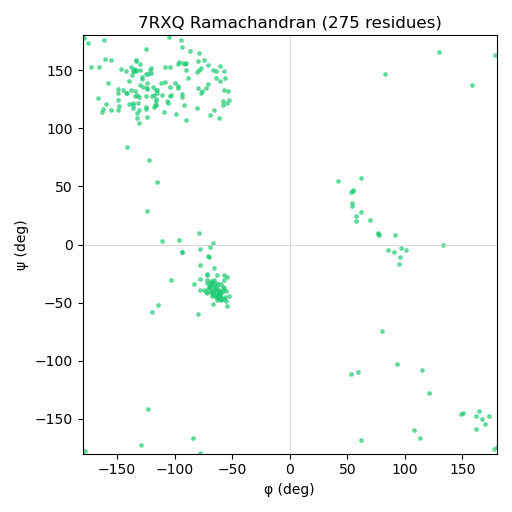 1
ATOM 1384 C CA . ASP A 1 210 ? -15.011 11.354 13.992 1.00 95.87 320 ASP A CA 1
ATOM 1385 C C . ASP A 1 210 ? -16.015 10.200 13.939 1.00 99.33 320 ASP A C 1
ATOM 1386 O O . ASP A 1 210 ? -17.226 10.400 13.819 1.00 100.67 320 ASP A O 1
ATOM 1391 N N . ASN A 1 211 ? -15.485 8.980 14.053 1.00 93.77 321 ASN A N 1
ATOM 1392 C CA . ASN A 1 211 ? -16.293 7.757 14.064 1.00 92.89 321 ASN A CA 1
ATOM 1393 C C . ASN A 1 211 ? -17.141 7.626 12.804 1.00 104.03 321 ASN A C 1
ATOM 1394 O O . ASN A 1 211 ? -18.180 6.961 12.805 1.00 110.01 321 ASN A O 1
ATOM 1399 N N . LEU A 1 212 ? -16.710 8.260 11.718 1.00 83.69 322 LEU A N 1
ATOM 1400 C CA . LEU A 1 212 ? -17.492 8.303 10.494 1.00 100.98 322 LEU A CA 1
ATOM 1401 C C . LEU A 1 212 ? -16.578 8.083 9.299 1.00 91.92 322 LEU A C 1
ATOM 1402 O O . LEU A 1 212 ? -15.504 8.688 9.214 1.00 88.94 322 LEU A O 1
ATOM 1407 N N . ARG A 1 213 ? -16.998 7.198 8.399 1.00 85.41 323 ARG A N 1
ATOM 1408 C CA . ARG A 1 213 ? -16.303 7.002 7.136 1.00 89.59 323 ARG A CA 1
ATOM 1409 C C . ARG A 1 213 ? -16.141 8.337 6.428 1.00 87.18 323 ARG A C 1
ATOM 1410 O O . ARG A 1 213 ? -17.117 9.060 6.219 1.00 99.63 323 ARG A O 1
ATOM 1418 N N . HIS A 1 214 ? -14.897 8.684 6.100 1.00 86.51 324 HIS A N 1
ATOM 1419 C CA . HIS A 1 214 ? -14.589 10.031 5.621 1.00 90.11 324 HIS A CA 1
ATOM 1420 C C . HIS A 1 214 ? -13.224 10.009 4.943 1.00 87.68 324 HIS A C 1
ATOM 1421 O O . HIS A 1 214 ? -12.205 9.793 5.605 1.00 91.94 324 HIS A O 1
ATOM 1428 N N . GLY A 1 215 ? -13.207 10.252 3.641 1.00 90.75 325 GLY A N 1
ATOM 1429 C CA . GLY A 1 215 ? -11.995 10.209 2.853 1.00 89.82 325 GLY A CA 1
ATOM 1430 C C . GLY A 1 215 ? -12.027 9.062 1.860 1.00 91.96 325 GLY A C 1
ATOM 1431 O O . GLY A 1 215 ? -13.065 8.449 1.596 1.00 90.62 325 GLY A O 1
ATOM 1432 N N . TYR A 1 216 ? -10.856 8.774 1.307 1.00 98.99 326 TYR A N 1
ATOM 1433 C CA . TYR A 1 216 ? -10.741 7.693 0.341 1.00 100.71 326 TYR A CA 1
ATOM 1434 C C . TYR A 1 216 ? -10.855 6.344 1.042 1.00 105.88 326 TYR A C 1
ATOM 1435 O O . TYR A 1 216 ? -10.245 6.124 2.093 1.00 93.36 326 TYR A O 1
ATOM 1444 N N . GLY A 1 217 ? -11.649 5.444 0.465 1.00 97.53 327 GLY A N 1
ATOM 1445 C CA . GLY A 1 217 ? -11.808 4.118 1.029 1.00 100.62 327 GLY A CA 1
ATOM 1446 C C . GLY A 1 217 ? -13.081 3.416 0.607 1.00 103.59 327 GLY A C 1
ATOM 1447 O O . GLY A 1 217 ? -14.154 4.025 0.585 1.00 110.35 327 GLY A O 1
ATOM 1448 N N . CYS A 1 218 ? -12.977 2.129 0.281 1.00 99.59 328 CYS A N 1
ATOM 1449 C CA . CYS A 1 218 ? -14.103 1.365 -0.232 1.00 104.82 328 CYS A CA 1
ATOM 1450 C C . CYS A 1 218 ? -14.824 0.631 0.901 1.00 93.19 328 CYS A C 1
ATOM 1451 O O . CYS A 1 218 ? -14.412 0.660 2.063 1.00 93.12 328 CYS A O 1
ATOM 1453 N N . THR A 1 219 ? -15.923 -0.036 0.551 1.00 89.70 329 THR A N 1
ATOM 1454 C CA . THR A 1 219 ? -16.685 -0.855 1.487 1.00 89.08 329 THR A CA 1
ATOM 1455 C C . THR A 1 219 ? -17.052 -2.157 0.792 1.00 90.40 329 THR A C 1
ATOM 1456 O O . THR A 1 219 ? -17.695 -2.135 -0.262 1.00 99.91 329 THR A O 1
ATOM 1458 N N . THR A 1 220 ? -16.645 -3.284 1.364 1.00 89.25 330 THR A N 1
ATOM 1459 C CA . THR A 1 220 ? -16.932 -4.584 0.772 1.00 93.08 330 THR A CA 1
ATOM 1460 C C . THR A 1 220 ? -18.167 -5.190 1.423 1.00 99.28 330 THR A C 1
ATOM 1461 O O . THR A 1 220 ? -18.329 -5.134 2.647 1.00 90.15 330 THR A O 1
ATOM 1463 N N . LEU A 1 221 ? -19.036 -5.760 0.596 1.00 93.81 331 LEU A N 1
ATOM 1464 C CA . LEU A 1 221 ? -20.291 -6.358 1.033 1.00 95.25 331 LEU A CA 1
ATOM 1465 C C . LEU A 1 221 ? -20.070 -7.805 1.450 1.00 95.15 331 LEU A C 1
ATOM 1466 O O . LEU A 1 221 ? -19.015 -8.392 1.193 1.00 100.18 331 LEU A O 1
ATOM 1468 N N . PRO A 1 222 ? -21.051 -8.418 2.126 1.00 96.22 332 PRO A N 1
ATOM 1469 C CA . PRO A 1 222 ? -20.925 -9.854 2.437 1.00 96.74 332 PRO A CA 1
ATOM 1470 C C . PRO A 1 222 ? -20.817 -10.733 1.203 1.00 102.41 332 PRO A C 1
ATOM 1471 O O . PRO A 1 222 ? -19.982 -11.646 1.171 1.00 105.12 332 PRO A O 1
ATOM 1475 N N . ASP A 1 223 ? -21.646 -10.489 0.184 1.00 100.95 333 ASP A N 1
ATOM 1476 C CA . ASP A 1 223 ? -21.541 -11.257 -1.053 1.00 108.73 333 ASP A CA 1
ATOM 1477 C C . ASP A 1 223 ? -20.236 -10.964 -1.782 1.00 105.55 333 ASP A C 1
ATOM 1478 O O . ASP A 1 223 ? -19.679 -11.852 -2.437 1.00 104.39 333 ASP A O 1
ATOM 1480 N N . GLY A 1 224 ? -19.736 -9.735 -1.676 1.00 112.17 334 GLY A N 1
ATOM 1481 C CA . GLY A 1 224 ? -18.478 -9.368 -2.294 1.00 109.52 334 GLY A CA 1
ATOM 1482 C C . GLY A 1 224 ? -18.543 -8.058 -3.051 1.00 110.70 334 GLY A C 1
ATOM 1483 O O . GLY A 1 224 ? -17.538 -7.610 -3.610 1.00 112.93 334 GLY A O 1
ATOM 1484 N N . HIS A 1 225 ? -19.715 -7.429 -3.067 1.00 100.89 335 HIS A N 1
ATOM 1485 C CA . HIS A 1 225 ? -19.926 -6.207 -3.838 1.00 102.05 335 HIS A CA 1
ATOM 1486 C C . HIS A 1 225 ? -19.152 -5.051 -3.214 1.00 103.06 335 HIS A C 1
ATOM 1487 O O . HIS A 1 225 ? -19.478 -4.596 -2.112 1.00 98.10 335 HIS A O 1
ATOM 1489 N N . ARG A 1 226 ? -18.126 -4.572 -3.913 1.00 102.59 336 ARG A N 1
ATOM 1490 C CA . ARG A 1 226 ? -17.373 -3.414 -3.450 1.00 98.88 336 ARG A CA 1
ATOM 1491 C C . ARG A 1 226 ? -18.124 -2.132 -3.792 1.00 102.30 336 ARG A C 1
ATOM 1492 O O . ARG A 1 226 ? -18.834 -2.054 -4.799 1.00 102.00 336 ARG A O 1
ATOM 1494 N N . GLU A 1 227 ? -17.963 -1.120 -2.938 1.00 97.53 337 GLU A N 1
ATOM 1495 C CA . GLU A 1 227 ? -18.774 0.086 -3.058 1.00 101.00 337 GLU A CA 1
ATOM 1496 C C . GLU A 1 227 ? -17.945 1.359 -3.212 1.00 103.33 337 GLU A C 1
ATOM 1497 O O . GLU A 1 227 ? -16.903 1.356 -3.876 1.00 104.69 337 GLU A O 1
ATOM 1499 N N . GLU A 1 228 ? -18.399 2.441 -2.577 1.00 116.75 338 GLU A N 1
ATOM 1500 C CA . GLU A 1 228 ? -17.966 3.792 -2.924 1.00 118.80 338 GLU A CA 1
ATOM 1501 C C . GLU A 1 228 ? -16.476 4.010 -2.677 1.00 117.93 338 GLU A C 1
ATOM 1502 O O . GLU A 1 228 ? -15.910 3.517 -1.698 1.00 119.02 338 GLU A O 1
ATOM 1504 N N . GLY A 1 229 ? -15.852 4.782 -3.567 1.00 102.87 339 GLY A N 1
ATOM 1505 C CA . GLY A 1 229 ? -14.453 5.141 -3.444 1.00 97.80 339 GLY A CA 1
ATOM 1506 C C . GLY A 1 229 ? -14.193 6.270 -2.464 1.00 101.58 339 GLY A C 1
ATOM 1507 O O . GLY A 1 229 ? -13.462 6.088 -1.483 1.00 93.97 339 GLY A O 1
ATOM 1508 N N . LYS A 1 230 ? -14.780 7.440 -2.707 1.00 98.73 340 LYS A N 1
ATOM 1509 C CA . LYS A 1 230 ? -14.563 8.614 -1.868 1.00 98.14 340 LYS A CA 1
ATOM 1510 C C . LYS A 1 230 ? -15.802 8.876 -1.021 1.00 100.44 340 LYS A C 1
ATOM 1511 O O . LYS A 1 230 ? -16.904 9.031 -1.558 1.00 100.53 340 LYS A O 1
ATOM 1513 N N . TYR A 1 231 ? -15.620 8.925 0.300 1.00 107.01 341 TYR A N 1
ATOM 1514 C CA . TYR A 1 231 ? -16.716 9.251 1.215 1.00 97.73 341 TYR A CA 1
ATOM 1515 C C . TYR A 1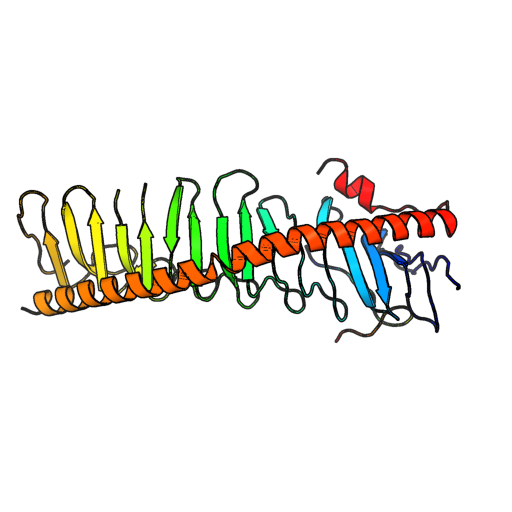 231 ? -16.707 10.730 1.590 1.00 103.16 341 TYR A C 1
ATOM 1516 O O . TYR A 1 231 ? -16.023 11.143 2.526 1.00 95.14 341 TYR A O 1
ATOM 1525 N N . GLN A 1 254 ? -7.650 4.249 -7.901 1.00 120.34 364 GLN A N 1
ATOM 1526 C CA . GLN A 1 254 ? -6.510 5.156 -7.836 1.00 115.56 364 GLN A CA 1
ATOM 1527 C C . GLN A 1 254 ? -6.049 5.366 -6.400 1.00 108.64 364 GLN A C 1
ATOM 1528 O O . GLN A 1 254 ? -5.545 4.443 -5.760 1.00 112.83 364 GLN A O 1
ATOM 1530 N N . LYS A 1 255 ? -6.246 6.581 -5.889 1.00 100.07 365 LYS A N 1
ATOM 1531 C CA . LYS A 1 255 ? -5.771 6.951 -4.558 1.00 91.25 365 LYS A CA 1
ATOM 1532 C C . LYS A 1 255 ? -6.543 6.232 -3.454 1.00 93.66 365 LYS A C 1
ATOM 1533 O O . LYS A 1 255 ? -6.243 6.399 -2.264 1.00 85.03 365 LYS A O 1
ATOM 1535 N N . VAL A 1 256 ? -7.542 5.436 -3.838 1.00 91.04 366 VAL A N 1
ATOM 1536 C CA . VAL A 1 256 ? -8.253 4.607 -2.871 1.00 83.83 366 VAL A CA 1
ATOM 1537 C C . VAL A 1 256 ? -7.434 3.369 -2.516 1.00 79.26 366 VAL A C 1
ATOM 1538 O O . VAL A 1 256 ? -7.387 2.954 -1.354 1.00 69.78 366 VAL A O 1
ATOM 1542 N N . GLU A 1 257 ? -6.767 2.764 -3.501 1.00 99.44 367 GLU A N 1
ATOM 1543 C CA . GLU A 1 257 ? -5.846 1.671 -3.201 1.00 99.49 367 GLU A CA 1
ATOM 1544 C C . GLU A 1 257 ? -4.774 2.112 -2.212 1.00 93.41 367 GLU A C 1
ATOM 1545 O O . GLU A 1 257 ? -4.285 1.299 -1.420 1.00 85.60 367 GLU A O 1
ATOM 1547 N N . HIS A 1 258 ? -4.407 3.397 -2.238 1.00 89.29 368 HIS A N 1
ATOM 1548 C CA . HIS A 1 258 ? -3.469 3.930 -1.258 1.00 85.13 368 HIS A CA 1
ATOM 1549 C C . HIS A 1 258 ? -4.114 4.038 0.118 1.00 88.02 368 HIS A C 1
ATOM 1550 O O . HIS A 1 258 ? -3.490 3.699 1.132 1.00 69.61 368 HIS A O 1
ATOM 1552 N N . SER A 1 259 ? -5.368 4.496 0.175 1.00 73.51 369 SER A N 1
ATOM 1553 C CA . SER A 1 259 ? -6.052 4.594 1.459 1.00 69.03 369 SER A CA 1
ATOM 1554 C C . SER A 1 259 ? -6.420 3.225 2.015 1.00 69.58 369 SER A C 1
ATOM 1555 O O . SER A 1 259 ? -6.483 3.056 3.238 1.00 71.85 369 SER A O 1
ATOM 1558 N N . VAL A 1 260 ? -6.682 2.244 1.151 1.00 63.38 370 VAL A N 1
ATOM 1559 C CA . VAL A 1 260 ? -6.941 0.896 1.649 1.00 77.84 370 VAL A CA 1
ATOM 1560 C C . VAL A 1 260 ? -5.652 0.252 2.153 1.00 75.03 370 VAL A C 1
ATOM 1561 O O . VAL A 1 260 ? -5.642 -0.423 3.191 1.00 57.00 370 VAL A O 1
ATOM 1565 N N . GLU A 1 261 ? -4.545 0.451 1.431 1.00 70.16 371 GLU A N 1
ATOM 1566 C CA . GLU A 1 261 ? -3.255 -0.027 1.918 1.00 66.01 371 GLU A CA 1
ATOM 1567 C C . GLU A 1 261 ? -2.896 0.624 3.252 1.00 62.85 371 GLU A C 1
ATOM 1568 O O . GLU A 1 261 ? -2.385 -0.041 4.160 1.00 54.43 371 GLU A O 1
ATOM 1570 N N . GLY A 1 262 ? -3.163 1.925 3.392 1.00 57.42 372 GLY A N 1
ATOM 1571 C CA . GLY A 1 262 ? -2.930 2.580 4.668 1.00 68.55 372 GLY A CA 1
ATOM 1572 C C . GLY A 1 262 ? -3.861 2.093 5.759 1.00 64.30 372 GLY A C 1
ATOM 1573 O O . GLY A 1 262 ? -3.469 2.018 6.929 1.00 55.66 372 GLY A O 1
ATOM 1574 N N . ALA A 1 263 ? -5.098 1.748 5.391 1.00 61.46 373 ALA A N 1
ATOM 1575 C CA . ALA A 1 263 ? -6.053 1.226 6.363 1.00 65.76 373 ALA A CA 1
ATOM 1576 C C . ALA A 1 263 ? -5.604 -0.129 6.890 1.00 50.22 373 ALA A C 1
ATOM 1577 O O . ALA A 1 263 ? -5.531 -0.345 8.105 1.00 61.64 373 ALA A O 1
ATOM 1579 N N . GLN A 1 264 ? -5.294 -1.054 5.979 1.00 55.17 374 GLN A N 1
ATOM 1580 C CA . GLN A 1 264 ? -4.895 -2.401 6.370 1.00 49.74 374 GLN A CA 1
ATOM 1581 C C . GLN A 1 264 ? -3.564 -2.402 7.109 1.00 54.18 374 GLN A C 1
ATOM 1582 O O . GLN A 1 264 ? -3.338 -3.267 7.969 1.00 46.13 374 GLN A O 1
ATOM 1584 N N . ARG A 1 265 ? -2.674 -1.450 6.794 1.00 48.75 375 ARG A N 1
ATOM 1585 C CA . ARG A 1 265 ? -1.453 -1.296 7.585 1.00 48.34 375 ARG A CA 1
ATOM 1586 C C . ARG A 1 265 ? -1.764 -0.837 9.005 1.00 44.91 375 ARG A C 1
ATOM 1587 O O . ARG A 1 265 ? -1.190 -1.356 9.969 1.00 50.41 375 ARG A O 1
ATOM 1589 N N . ALA A 1 266 ? -2.672 0.134 9.157 1.00 48.79 376 ALA A N 1
ATOM 1590 C CA . ALA A 1 266 ? -3.012 0.630 10.484 1.00 44.10 376 ALA A CA 1
ATOM 1591 C C . ALA A 1 266 ? -3.758 -0.419 11.300 1.00 45.14 376 ALA A C 1
ATOM 1592 O O . ALA A 1 266 ? -3.620 -0.467 12.529 1.00 46.10 376 ALA A O 1
ATOM 1594 N N . ALA A 1 267 ? -4.552 -1.261 10.640 1.00 56.06 377 ALA A N 1
ATOM 1595 C CA . ALA A 1 267 ? -5.210 -2.354 11.342 1.00 41.43 377 ALA A CA 1
ATOM 1596 C C . ALA A 1 267 ? -4.196 -3.368 11.843 1.00 44.07 377 ALA A C 1
ATOM 1597 O O . ALA A 1 267 ? -4.340 -3.901 12.949 1.00 38.32 377 ALA A O 1
ATOM 1599 N N . ALA A 1 268 ? -3.178 -3.667 11.031 1.00 41.18 378 ALA A N 1
ATOM 1600 C CA . ALA A 1 268 ? -2.105 -4.545 11.485 1.00 39.77 378 ALA A CA 1
ATOM 1601 C C . ALA A 1 268 ? -1.386 -3.944 12.679 1.00 40.97 378 ALA A C 1
ATOM 1602 O O . ALA A 1 268 ? -1.105 -4.640 13.663 1.00 37.71 378 ALA A O 1
ATOM 1604 N N . ILE A 1 269 ? -1.075 -2.645 12.610 1.00 38.27 379 ILE A N 1
ATOM 1605 C CA . ILE A 1 269 ? -0.439 -1.976 13.742 1.00 37.41 379 ILE A CA 1
ATOM 1606 C C . ILE A 1 269 ? -1.329 -2.066 14.968 1.00 35.01 379 ILE A C 1
ATOM 1607 O O . ILE A 1 269 ? -0.881 -2.444 16.054 1.00 34.74 379 ILE A O 1
ATOM 1612 N N . ALA A 1 270 ? -2.617 -1.749 14.795 1.00 38.01 380 ALA A N 1
ATOM 1613 C CA . ALA A 1 270 ? -3.562 -1.763 15.905 1.00 37.22 380 ALA A CA 1
ATOM 1614 C C . ALA A 1 270 ? -3.579 -3.116 16.598 1.00 33.13 380 ALA A C 1
ATOM 1615 O O . ALA A 1 270 ? -3.635 -3.185 17.825 1.00 31.57 380 ALA A O 1
ATOM 1617 N N . ARG A 1 271 ? -3.507 -4.204 15.822 1.00 36.85 381 ARG A N 1
ATOM 1618 C CA . ARG A 1 271 ? -3.483 -5.535 16.419 1.00 33.56 381 ARG A CA 1
ATOM 1619 C C . ARG A 1 271 ? -2.222 -5.745 17.250 1.00 37.05 381 ARG A C 1
ATOM 1620 O O . ARG A 1 271 ? -2.269 -6.372 18.320 1.00 33.65 381 ARG A O 1
ATOM 1628 N N . GLN A 1 272 ? -1.088 -5.201 16.802 1.00 32.02 382 GLN A N 1
ATOM 1629 C CA . GLN A 1 272 ? 0.116 -5.286 17.624 1.00 30.77 382 GLN A CA 1
ATOM 1630 C C . GLN A 1 272 ? -0.014 -4.440 18.885 1.00 29.30 382 GLN A C 1
ATOM 1631 O O . GLN A 1 272 ? 0.441 -4.848 19.968 1.00 29.52 382 GLN A O 1
ATOM 1637 N N . LYS A 1 273 ? -0.585 -3.240 18.756 1.00 29.66 383 LYS A N 1
ATOM 1638 C CA . LYS A 1 273 ? -0.763 -2.394 19.928 1.00 28.41 383 LYS A CA 1
ATOM 1639 C C . LYS A 1 273 ? -1.692 -3.048 20.935 1.00 27.38 383 LYS A C 1
ATOM 1640 O O . LYS A 1 273 ? -1.525 -2.860 22.143 1.00 26.87 383 LYS A O 1
ATOM 1646 N N . ALA A 1 274 ? -2.678 -3.817 20.459 1.00 33.45 384 ALA A N 1
ATOM 1647 C CA . ALA A 1 274 ? -3.560 -4.515 21.381 1.00 28.11 384 ALA A CA 1
ATOM 1648 C C . ALA A 1 274 ? -2.811 -5.622 22.101 1.00 26.47 384 ALA A C 1
ATOM 1649 O O . ALA A 1 274 ? -3.035 -5.851 23.293 1.00 29.49 384 ALA A O 1
ATOM 1651 N N . GLU A 1 275 ? -1.910 -6.308 21.397 1.00 27.00 385 GLU A N 1
ATOM 1652 C CA . GLU A 1 275 ? -1.059 -7.306 22.037 1.00 26.79 385 GLU A CA 1
ATOM 1653 C C . GLU A 1 275 ? -0.259 -6.702 23.181 1.00 32.85 385 GLU A C 1
ATOM 1654 O O . GLU A 1 275 ? -0.175 -7.294 24.268 1.00 27.88 385 GLU A O 1
ATOM 1660 N N . ILE A 1 276 ? 0.372 -5.541 22.946 1.00 27.67 386 ILE A N 1
ATOM 1661 C CA . ILE A 1 276 ? 1.098 -4.863 24.025 1.00 23.70 386 ILE A CA 1
ATOM 1662 C C . ILE A 1 276 ? 0.145 -4.548 25.162 1.00 22.79 386 ILE A C 1
ATOM 1663 O O . ILE A 1 276 ? 0.440 -4.785 26.339 1.00 22.21 386 ILE A O 1
ATOM 1668 N N . ALA A 1 277 ? -1.016 -3.990 24.815 1.00 23.31 387 ALA A N 1
ATOM 1669 C CA . ALA A 1 277 ? -2.027 -3.663 25.808 1.00 22.96 387 ALA A CA 1
ATOM 1670 C C . ALA A 1 277 ? -2.409 -4.891 26.625 1.00 22.22 387 ALA A C 1
ATOM 1671 O O . ALA A 1 277 ? -2.476 -4.824 27.851 1.00 24.60 387 ALA A O 1
ATOM 1673 N N . ALA A 1 278 ? -2.623 -6.036 25.964 1.00 26.24 388 ALA A N 1
ATOM 1674 C CA . ALA A 1 278 ? -2.953 -7.265 26.686 1.00 27.05 388 ALA A CA 1
ATOM 1675 C C . ALA A 1 278 ? -1.862 -7.628 27.692 1.00 30.56 388 ALA A C 1
ATOM 1676 O O . ALA A 1 278 ? -2.148 -8.098 28.804 1.00 29.68 388 ALA A O 1
ATOM 1678 N N . SER A 1 279 ? -0.580 -7.460 27.370 1.00 22.72 389 SER A N 1
ATOM 1679 C CA . SER A 1 279 ? 0.500 -7.724 28.361 1.00 20.89 389 SER A CA 1
ATOM 1680 C C . SER A 1 279 ? 0.400 -6.747 29.541 1.00 19.85 389 SER A C 1
ATOM 1681 O O . SER A 1 279 ? 0.534 -7.176 30.665 1.00 22.58 389 SER A O 1
ATOM 1684 N N . ARG A 1 280 ? 0.198 -5.474 29.248 1.00 19.77 390 ARG A N 1
ATOM 1685 C CA . ARG A 1 280 ? 0.092 -4.435 30.294 1.00 23.78 390 ARG A CA 1
ATOM 1686 C C . ARG A 1 280 ? -1.109 -4.722 31.205 1.00 25.78 390 ARG A C 1
ATOM 1687 O O . ARG A 1 280 ? -0.959 -4.570 32.396 1.00 21.79 390 ARG A O 1
ATOM 1695 N N . THR A 1 281 ? -2.230 -5.135 30.636 1.00 25.01 391 THR A N 1
ATOM 1696 C CA . THR A 1 281 ? -3.467 -5.449 31.386 1.00 19.52 391 THR A CA 1
ATOM 1697 C C . THR A 1 281 ? -3.168 -6.591 32.363 1.00 28.23 391 THR A C 1
ATOM 1698 O O . THR A 1 281 ? -3.609 -6.530 33.485 1.00 22.71 391 THR A O 1
ATOM 1702 N N . SER A 1 282 ? -2.436 -7.589 31.882 1.00 23.33 392 SER A N 1
ATOM 1703 C CA A SER A 1 282 ? -2.094 -8.726 32.727 0.37 22.55 392 SER A CA 1
ATOM 1704 C CA B SER A 1 282 ? -2.106 -8.722 32.737 0.63 22.78 392 SER A CA 1
ATOM 1705 C C . SER A 1 282 ? -1.279 -8.279 33.934 1.00 28.34 392 SER A C 1
ATOM 1706 O O . SER A 1 282 ? -1.514 -8.734 35.058 1.00 23.60 392 SER A O 1
ATOM 1711 N N . HIS A 1 283 ? -0.294 -7.423 33.729 1.00 23.49 393 HIS A N 1
ATOM 1712 C CA . HIS A 1 283 ? 0.497 -6.882 34.856 1.00 24.84 393 HIS A CA 1
ATOM 1713 C C . HIS A 1 283 ? -0.384 -6.043 35.790 1.00 26.10 393 HIS A C 1
ATOM 1714 O O . HIS A 1 283 ? -0.238 -6.180 36.984 1.00 27.81 393 HIS A O 1
ATOM 1721 N N . ALA A 1 284 ? -1.240 -5.207 35.240 1.00 17.56 394 ALA A N 1
ATOM 1722 C CA . ALA A 1 284 ? -2.176 -4.402 36.048 1.00 20.31 394 ALA A CA 1
ATOM 1723 C C . ALA A 1 284 ? -3.042 -5.324 36.912 1.00 23.32 394 ALA A C 1
ATOM 1724 O O . ALA A 1 284 ? -3.339 -4.964 38.032 1.00 23.09 394 ALA A O 1
ATOM 1726 N N . LYS A 1 285 ? -3.423 -6.469 36.355 1.00 22.96 395 LYS A N 1
ATOM 1727 C CA . LYS A 1 285 ? -4.229 -7.398 37.141 1.00 27.36 395 LYS A CA 1
ATOM 1728 C C . LYS A 1 285 ? -3.432 -7.972 38.303 1.00 27.44 395 LYS A C 1
ATOM 1729 O O . LYS A 1 285 ? -3.965 -8.142 39.406 1.00 23.64 395 LYS A O 1
ATOM 1735 N N . ALA A 1 286 ? -2.161 -8.304 38.062 1.00 27.97 396 ALA A N 1
ATOM 1736 C CA . ALA A 1 286 ? -1.293 -8.769 39.138 1.00 29.48 396 ALA A CA 1
ATOM 1737 C C . ALA A 1 286 ? -1.054 -7.683 40.179 1.00 30.92 396 ALA A C 1
ATOM 1738 O O . ALA A 1 286 ? -0.958 -7.987 41.376 1.00 30.87 396 ALA A O 1
ATOM 1740 N N . LYS A 1 287 ? -0.967 -6.416 39.766 1.00 19.66 397 LYS A N 1
ATOM 1741 C CA . LYS A 1 287 ? -0.727 -5.381 40.766 1.00 23.98 397 LYS A CA 1
ATOM 1742 C C . LYS A 1 287 ? -1.997 -5.033 41.541 1.00 33.60 397 LYS A C 1
ATOM 1743 O O . LYS A 1 287 ? -1.919 -4.627 42.711 1.00 23.27 397 LYS A O 1
ATOM 1749 N N . ALA A 1 288 ? -3.165 -5.165 40.907 1.00 20.50 398 ALA A N 1
ATOM 1750 C CA . ALA A 1 288 ? -4.421 -5.004 41.637 1.00 29.87 398 ALA A CA 1
ATOM 1751 C C . ALA A 1 288 ? -4.556 -6.057 42.724 1.00 27.10 398 ALA A C 1
ATOM 1752 O O . ALA A 1 288 ? -5.111 -5.787 43.794 1.00 27.86 398 ALA A O 1
ATOM 1754 N N . GLU A 1 289 ? -4.061 -7.267 42.465 1.00 26.39 399 GLU A N 1
ATOM 1755 C CA . GLU A 1 289 ? -4.163 -8.335 43.454 1.00 31.95 399 GLU A CA 1
ATOM 1756 C C . GLU A 1 289 ? -3.171 -8.117 44.592 1.00 29.59 399 GLU A C 1
ATOM 1757 O O . GLU A 1 289 ? -3.495 -8.334 45.765 1.00 34.83 399 GLU A O 1
ATOM 1763 N N . ALA A 1 290 ? -1.969 -7.652 44.268 1.00 26.29 400 ALA A N 1
ATOM 1764 C CA . ALA A 1 290 ? -1.054 -7.216 45.311 1.00 32.64 400 ALA A CA 1
ATOM 1765 C C . ALA A 1 290 ? -1.660 -6.086 46.137 1.00 38.72 400 ALA A C 1
ATOM 1766 O O . ALA A 1 290 ? -1.421 -5.997 47.347 1.00 35.72 400 ALA A O 1
ATOM 1768 N N . ALA A 1 291 ? -2.458 -5.224 45.511 1.00 25.01 401 ALA A N 1
ATOM 1769 C CA . ALA A 1 291 ? -3.064 -4.135 46.258 1.00 25.86 401 ALA A CA 1
ATOM 1770 C C . ALA A 1 291 ? -4.161 -4.634 47.200 1.00 26.51 401 ALA A C 1
ATOM 1771 O O . ALA A 1 291 ? -4.446 -3.975 48.206 1.00 27.26 401 ALA A O 1
ATOM 1773 N N . GLU A 1 292 ? -4.786 -5.784 46.904 1.00 34.62 402 GLU A N 1
ATOM 1774 C CA . GLU A 1 292 ? -5.728 -6.367 47.860 1.00 36.92 402 GLU A CA 1
ATOM 1775 C C . GLU A 1 292 ? -5.005 -6.763 49.138 1.00 32.81 402 G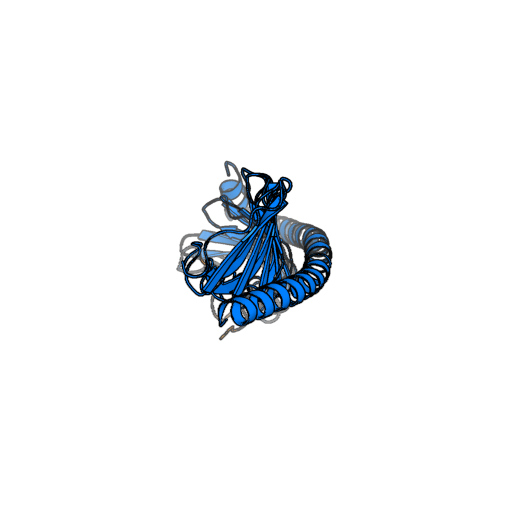LU A C 1
ATOM 1776 O O . GLU A 1 292 ? -5.547 -6.615 50.241 1.00 34.18 402 GLU A O 1
ATOM 1782 N N . GLN A 1 293 ? -3.778 -7.268 49.007 1.00 25.88 403 GLN A N 1
ATOM 1783 C CA . GLN A 1 293 ? -2.983 -7.602 50.180 1.00 34.05 403 GLN A CA 1
ATOM 1784 C C . GLN A 1 293 ? -2.489 -6.354 50.891 1.00 42.48 403 GLN A C 1
ATOM 1785 O O . GLN A 1 293 ? -2.332 -6.364 52.121 1.00 31.52 403 GLN A O 1
ATOM 1791 N N . ALA A 1 294 ? -2.216 -5.285 50.131 1.00 29.99 404 ALA A N 1
ATOM 1792 C CA . ALA A 1 294 ? -1.827 -4.016 50.730 1.00 32.06 404 ALA A CA 1
ATOM 1793 C C . ALA A 1 294 ? -2.963 -3.423 51.548 1.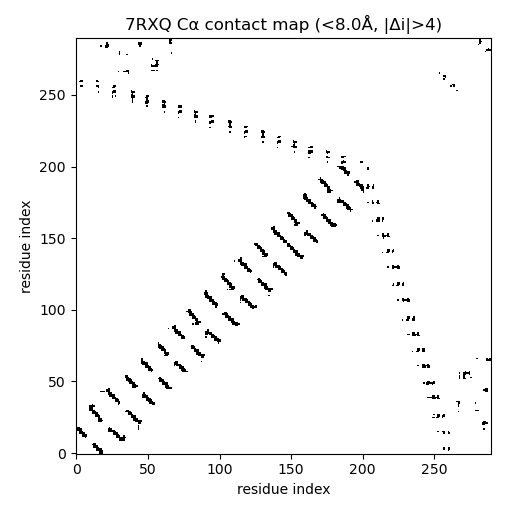00 32.40 404 ALA A C 1
ATOM 1794 O O . ALA A 1 294 ? -2.733 -2.861 52.624 1.00 31.87 404 ALA A O 1
ATOM 1796 N N . ALA A 1 295 ? -4.190 -3.513 51.035 1.00 29.51 405 ALA A N 1
ATOM 1797 C CA . ALA A 1 295 ? -5.346 -2.997 51.757 1.00 30.48 405 ALA A CA 1
ATOM 1798 C C . ALA A 1 295 ? -5.555 -3.743 53.073 1.00 32.59 405 ALA A C 1
ATOM 1799 O O . ALA A 1 295 ? -5.886 -3.136 54.095 1.00 32.42 405 ALA A O 1
ATOM 1801 N N . LEU A 1 296 ? -5.344 -5.055 53.066 1.00 32.12 406 LEU A N 1
ATOM 1802 C CA . LEU A 1 296 ? -5.504 -5.847 54.279 1.00 39.89 406 LEU A CA 1
ATOM 1803 C C . LEU A 1 296 ? -4.430 -5.507 55.303 1.00 38.20 406 LEU A C 1
ATOM 1804 O O . LEU A 1 296 ? -4.723 -5.390 56.499 1.00 34.86 406 LEU A O 1
ATOM 1809 N N . ALA A 1 297 ? -3.184 -5.325 54.852 1.00 33.32 407 ALA A N 1
ATOM 1810 C CA . ALA A 1 297 ? -2.136 -4.876 55.757 1.00 35.75 407 ALA A CA 1
ATOM 1811 C C . ALA A 1 297 ? -2.457 -3.502 56.332 1.00 35.91 407 ALA A C 1
ATOM 1812 O O . ALA A 1 297 ? -2.257 -3.254 57.527 1.00 33.19 407 ALA A O 1
ATOM 1814 N N . ALA A 1 298 ? -2.962 -2.599 55.502 1.00 26.03 408 ALA A N 1
ATOM 1815 C CA . ALA A 1 298 ? -3.298 -1.273 55.990 1.00 25.90 408 ALA A CA 1
ATOM 1816 C C . ALA A 1 298 ? -4.378 -1.343 57.067 1.00 30.12 408 ALA A C 1
ATOM 1817 O O . ALA A 1 298 ? -4.304 -0.634 58.072 1.00 32.40 408 ALA A O 1
ATOM 1819 N N . ASN A 1 299 ? -5.387 -2.205 56.881 1.00 24.13 409 ASN A N 1
ATOM 1820 C CA . ASN A 1 299 ? -6.441 -2.314 57.883 1.00 22.40 409 ASN A CA 1
ATOM 1821 C C . ASN A 1 299 ? -5.922 -2.919 59.178 1.00 28.65 409 ASN A C 1
ATOM 1822 O O . ASN A 1 299 ? -6.423 -2.590 60.261 1.00 27.54 409 ASN A O 1
ATOM 1827 N N . GLN A 1 300 ? -4.937 -3.809 59.080 1.00 28.72 410 GLN A N 1
ATOM 1828 C CA . GLN A 1 300 ? -4.286 -4.355 60.262 1.00 27.84 410 GLN A CA 1
ATOM 1829 C C . GLN A 1 300 ? -3.623 -3.253 61.085 1.00 33.65 410 GLN A C 1
ATOM 1830 O O . GLN A 1 300 ? -3.787 -3.194 62.308 1.00 30.38 410 GLN A O 1
ATOM 1836 N N . GLU A 1 301 ? -2.877 -2.355 60.433 1.00 30.58 411 GLU A N 1
ATOM 1837 C CA . GLU A 1 301 ? -2.255 -1.260 61.180 1.00 26.67 411 GLU A CA 1
ATOM 1838 C C . GLU A 1 301 ? -3.304 -0.278 61.689 1.00 30.61 411 GLU A C 1
ATOM 1839 O O . GLU A 1 301 ? -3.161 0.290 62.781 1.00 26.52 411 GLU A O 1
ATOM 1845 N N . SER A 1 302 ? -4.364 -0.064 60.912 1.00 23.00 412 SER A N 1
ATOM 1846 C CA . SER A 1 302 ? -5.420 0.839 61.357 1.00 30.24 412 SER A CA 1
ATOM 1847 C C . SER A 1 302 ? -6.066 0.349 62.650 1.00 28.36 412 SER A C 1
ATOM 1848 O O . SER A 1 302 ? -6.278 1.131 63.587 1.00 29.43 412 SER A O 1
ATOM 1851 N N . ASN A 1 303 ? -6.369 -0.946 62.727 1.00 26.37 413 ASN A N 1
ATOM 1852 C CA . ASN A 1 303 ? -6.987 -1.492 63.935 1.00 33.63 413 ASN A CA 1
ATOM 1853 C C . ASN A 1 303 ? -6.057 -1.420 65.140 1.00 31.54 413 ASN A C 1
ATOM 1854 O O . ASN A 1 303 ? -6.515 -1.195 66.264 1.00 30.64 413 ASN A O 1
ATOM 1859 N N . ILE A 1 304 ? -4.759 -1.643 64.935 1.00 30.70 414 ILE A N 1
ATOM 1860 C CA . ILE A 1 304 ? -3.808 -1.434 66.021 1.00 35.99 414 ILE A CA 1
ATOM 1861 C C . ILE A 1 304 ? -3.832 0.023 66.470 1.00 30.03 414 ILE A C 1
ATOM 1862 O O . ILE A 1 304 ? -3.760 0.320 67.667 1.00 29.39 414 ILE A O 1
ATOM 1867 N N . ALA A 1 305 ? -3.947 0.954 65.520 1.00 25.14 415 ALA A N 1
ATOM 1868 C CA . ALA A 1 305 ? -3.958 2.372 65.858 1.00 24.82 415 ALA A CA 1
ATOM 1869 C C . ALA A 1 305 ? -5.245 2.759 66.575 1.00 37.86 415 ALA A C 1
ATOM 1870 O O . ALA A 1 305 ? -5.231 3.618 67.463 1.00 28.67 415 ALA A O 1
ATOM 1872 N N . ARG A 1 306 ? -6.379 2.167 66.178 1.00 34.77 416 ARG A N 1
ATOM 1873 C CA . ARG A 1 306 ? -7.615 2.431 66.907 1.00 28.76 416 ARG A CA 1
ATOM 1874 C C . ARG A 1 306 ? -7.506 1.959 68.345 1.00 29.68 416 ARG A C 1
ATOM 1875 O O . ARG A 1 306 ? -7.931 2.667 69.262 1.00 33.83 416 ARG A O 1
ATOM 1883 N N . THR A 1 307 ? -6.947 0.762 68.557 1.00 30.23 417 THR A N 1
ATOM 1884 C CA . THR A 1 307 ? -6.814 0.217 69.910 1.00 32.30 417 THR A CA 1
ATOM 1885 C C . THR A 1 307 ? -5.938 1.111 70.771 1.00 40.05 417 THR A C 1
ATOM 1886 O O . THR A 1 307 ? -6.271 1.413 71.925 1.00 33.60 417 THR A O 1
ATOM 1890 N N . LEU A 1 308 ? -4.803 1.546 70.218 1.00 30.51 418 LEU A N 1
ATOM 1891 C CA . LEU A 1 308 ? -3.879 2.378 70.980 1.00 40.64 418 LEU A CA 1
ATOM 1892 C C . LEU A 1 308 ? -4.532 3.700 71.345 1.00 32.18 418 LEU A C 1
ATOM 1893 O O . LEU A 1 308 ? -4.482 4.142 72.503 1.00 32.88 418 LEU A O 1
ATOM 1898 N N . ALA A 1 309 ? -5.153 4.346 70.356 1.00 34.09 419 ALA A N 1
ATOM 1899 C CA . ALA A 1 309 ? -5.873 5.588 70.602 1.00 29.75 419 ALA A CA 1
ATOM 1900 C C . ALA A 1 309 ? -6.969 5.395 71.645 1.00 35.14 419 ALA A C 1
ATOM 1901 O O . ALA A 1 309 ? -7.223 6.290 72.461 1.00 38.21 419 ALA A O 1
ATOM 1903 N N . ARG A 1 310 ? -7.625 4.231 71.638 1.00 35.39 420 ARG A N 1
ATOM 1904 C CA . ARG A 1 310 ? -8.617 3.944 72.672 1.00 41.52 420 ARG A CA 1
ATOM 1905 C C . ARG A 1 310 ? -7.973 3.887 74.053 1.00 44.19 420 ARG A C 1
ATOM 1906 O O . ARG A 1 310 ? -8.507 4.449 75.017 1.00 46.09 420 ARG A O 1
ATOM 1908 N N . GLU A 1 311 ? -6.822 3.216 74.172 1.00 43.24 421 GLU A N 1
ATOM 1909 C CA . GLU A 1 311 ? -6.132 3.164 75.458 1.00 49.55 421 GLU A CA 1
ATOM 1910 C C . GLU A 1 311 ? -5.601 4.538 75.854 1.00 38.52 421 GLU A C 1
ATOM 1911 O O . GLU A 1 311 ? -5.777 4.970 76.999 1.00 38.50 421 GLU A O 1
ATOM 1913 N N . LEU A 1 312 ? -4.988 5.254 74.905 1.00 37.73 422 LEU A N 1
ATOM 1914 C CA . LEU A 1 312 ? -4.348 6.532 75.208 1.00 38.76 422 LEU A CA 1
ATOM 1915 C C . LEU A 1 312 ? -5.368 7.619 75.514 1.00 44.59 422 LEU A C 1
ATOM 1916 O O . LEU A 1 312 ? -5.131 8.467 76.382 1.00 43.05 422 LEU A O 1
ATOM 1921 N N . ALA A 1 313 ? -6.492 7.634 74.800 1.00 41.14 423 ALA A N 1
ATOM 1922 C CA . ALA A 1 313 ? -7.516 8.666 74.967 1.00 35.87 423 ALA A CA 1
ATOM 1923 C C . ALA A 1 313 ? -8.879 8.020 74.847 1.00 43.86 423 ALA A C 1
ATOM 1924 O O . ALA A 1 313 ? -9.490 8.020 73.772 1.00 46.18 423 ALA A O 1
ATOM 1926 N N . PRO A 1 314 ? -9.396 7.453 75.941 1.00 38.35 424 PRO A N 1
ATOM 1927 C CA . PRO A 1 314 ? -10.708 6.797 75.876 1.00 43.44 424 PRO A CA 1
ATOM 1928 C C . PRO A 1 314 ? -11.821 7.713 75.403 1.00 43.85 424 PRO A C 1
ATOM 1929 O O . PRO A 1 314 ? -12.806 7.230 74.831 1.00 44.98 424 PRO A O 1
ATOM 1933 N N . ASP A 1 315 ? -11.692 9.022 75.609 1.00 45.92 425 ASP A N 1
ATOM 1934 C CA . ASP A 1 315 ? -12.781 9.936 75.305 1.00 57.51 425 ASP A CA 1
ATOM 1935 C C . ASP A 1 315 ? -12.697 10.541 73.912 1.00 47.64 425 ASP A C 1
ATOM 1936 O O . ASP A 1 315 ? -13.638 11.227 73.503 1.00 58.02 425 ASP A O 1
ATOM 1941 N N . PHE A 1 316 ? -11.622 10.297 73.170 1.00 40.29 426 PHE A N 1
ATOM 1942 C CA . PHE A 1 316 ? -11.448 10.929 71.869 1.00 46.67 426 PHE A CA 1
ATOM 1943 C C . PHE A 1 316 ? -12.319 10.240 70.824 1.00 48.98 426 PHE A C 1
ATOM 1944 O O . PHE A 1 316 ? -12.306 9.010 70.702 1.00 46.42 426 PHE A O 1
ATOM 1952 N N . TYR A 1 317 ? -13.078 11.036 70.075 1.00 41.54 427 TYR A N 1
ATOM 1953 C CA . TYR A 1 317 ? -13.997 10.500 69.079 1.00 36.50 427 TYR A CA 1
ATOM 1954 C C . TYR A 1 317 ? -13.241 10.156 67.797 1.00 31.22 427 TYR A C 1
ATOM 1955 O O . TYR A 1 317 ? -12.654 11.037 67.159 1.00 39.36 427 TYR A O 1
ATOM 1964 N N . GLN A 1 318 ? -13.247 8.875 67.428 1.00 32.87 428 GLN A N 1
ATOM 1965 C CA . GLN A 1 318 ? -12.659 8.422 66.174 1.00 34.58 428 GLN A CA 1
ATOM 1966 C C . GLN A 1 318 ? -13.727 8.453 65.087 1.00 40.03 428 GLN A C 1
ATOM 1967 O O . GLN A 1 318 ? -14.632 7.598 65.097 1.00 35.10 428 GLN A O 1
ATOM 1973 N N . PRO A 1 319 ? -13.679 9.394 64.141 1.00 28.32 429 PRO A N 1
ATOM 1974 C CA . PRO A 1 319 ? -14.841 9.578 63.257 1.00 37.30 429 PRO A CA 1
ATOM 1975 C C . PRO A 1 319 ? -14.961 8.548 62.142 1.00 31.10 429 PRO A C 1
ATOM 1976 O O . PRO A 1 319 ? -16.052 8.416 61.587 1.00 31.90 429 PRO A O 1
ATOM 1980 N N . GLY A 1 320 ? -13.898 7.811 61.815 1.00 31.44 430 GLY A N 1
ATOM 1981 C CA . GLY A 1 320 ? -13.864 6.927 60.663 1.00 32.72 430 GLY A CA 1
ATOM 1982 C C . GLY A 1 320 ? -14.968 5.883 60.580 1.00 38.46 430 GLY A C 1
ATOM 1983 O O . GLY A 1 320 ? -15.585 5.703 59.529 1.00 28.92 430 GLY A O 1
ATOM 1984 N N . PRO A 1 321 ? -15.223 5.149 61.671 1.00 34.77 431 PRO A N 1
ATOM 1985 C CA . PRO A 1 321 ? -16.298 4.141 61.617 1.00 30.92 431 PRO A CA 1
ATOM 1986 C C . PRO A 1 321 ? -17.669 4.716 61.282 1.00 33.85 431 PRO A C 1
ATOM 1987 O O . PRO A 1 321 ? -18.410 4.101 60.505 1.00 35.78 431 PRO A O 1
ATOM 1991 N N . GLU A 1 322 ? -18.025 5.87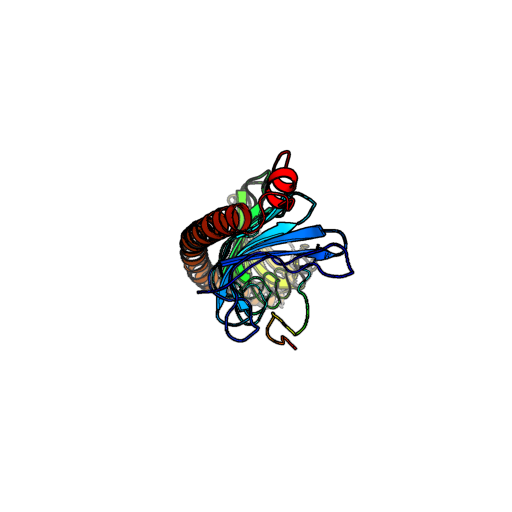7 61.841 1.00 31.19 432 GLU A N 1
ATOM 1992 C CA . GLU A 1 322 ? -19.331 6.474 61.562 1.00 32.32 432 GLU A CA 1
ATOM 1993 C C . GLU A 1 322 ? -19.420 6.964 60.118 1.00 36.36 432 GLU A C 1
ATOM 1994 O O . GLU A 1 322 ? -20.486 6.869 59.496 1.00 40.50 432 GLU A O 1
ATOM 2000 N N . TYR A 1 323 ? -18.312 7.475 59.564 1.00 29.64 433 TYR A N 1
ATOM 2001 C CA . TYR A 1 323 ? -18.266 7.794 58.135 1.00 36.21 433 TYR A CA 1
ATOM 2002 C C . TYR A 1 323 ? -18.642 6.587 57.288 1.00 38.59 433 TYR A C 1
ATOM 2003 O O . TYR A 1 323 ? -19.516 6.663 56.417 1.00 32.12 433 TYR A O 1
ATOM 2012 N N . GLN A 1 324 ? -17.964 5.463 57.523 1.00 31.96 434 GLN A N 1
ATOM 2013 C CA . GLN A 1 324 ? -18.175 4.262 56.731 1.00 30.85 434 GLN A CA 1
ATOM 2014 C C . GLN A 1 324 ? -19.517 3.586 57.001 1.00 32.08 434 GLN A C 1
ATOM 2015 O O . GLN A 1 324 ? -19.898 2.706 56.227 1.00 35.32 434 GLN A O 1
ATOM 2021 N N . LYS A 1 325 ? -20.249 4.007 58.041 1.00 36.06 435 LYS A N 1
ATOM 2022 C CA . LYS A 1 325 ? -21.346 3.212 58.608 1.00 37.19 435 LYS A CA 1
ATOM 2023 C C . LYS A 1 325 ? -22.485 2.972 57.609 1.00 52.49 435 LYS A C 1
ATOM 2024 O O . LYS A 1 325 ? -23.001 1.850 57.487 1.00 37.94 435 LYS A O 1
ATOM 2030 N N . ARG A 1 326 ? -22.914 4.011 56.902 1.00 36.26 436 ARG A N 1
ATOM 2031 C CA . ARG A 1 326 ? -24.032 3.861 55.982 1.00 42.96 436 ARG A CA 1
ATOM 2032 C C . ARG A 1 326 ? -23.617 3.984 54.524 1.00 47.86 436 ARG A C 1
ATOM 2033 O O . ARG A 1 326 ? -24.480 3.912 53.641 1.00 46.45 436 ARG A O 1
ATOM 2041 N N . ARG A 1 327 ? -22.322 4.147 54.253 1.00 50.26 437 ARG A N 1
ATOM 2042 C CA . ARG A 1 327 ? -21.782 4.175 52.900 1.00 37.57 437 ARG A CA 1
ATOM 2043 C C . ARG A 1 327 ? -21.916 2.825 52.203 1.00 46.92 437 ARG A C 1
ATOM 2044 O O . ARG A 1 327 ? -21.619 1.792 52.800 1.00 42.47 437 ARG A O 1
ATOM 2046 N N . GLU B 2 2 ? -12.956 15.550 46.394 1.00 60.16 1595 GLU B N 1
ATOM 2047 C CA . GLU B 2 2 ? -12.389 14.976 47.606 1.00 57.39 1595 GLU B CA 1
ATOM 2048 C C . GLU B 2 2 ? -10.873 14.923 47.546 1.00 55.84 1595 GLU B C 1
ATOM 2049 O O . GLU B 2 2 ? -10.283 14.378 46.614 1.00 56.59 1595 GLU B O 1
ATOM 2055 N N . ARG B 2 3 ? -10.265 15.471 48.590 1.00 50.19 1596 ARG B N 1
ATOM 2056 C CA . ARG B 2 3 ? -8.846 15.768 48.653 1.00 50.40 1596 ARG B CA 1
ATOM 2057 C C . ARG B 2 3 ? -8.354 15.330 50.022 1.00 43.94 1596 ARG B C 1
ATOM 2058 O O . ARG B 2 3 ? -9.121 15.337 50.989 1.00 45.45 1596 ARG B O 1
ATOM 2066 N N . ILE B 2 4 ? -7.093 14.922 50.119 1.00 36.87 1597 ILE B N 1
ATOM 2067 C CA . ILE B 2 4 ? -6.581 14.435 51.398 1.00 48.01 1597 ILE B CA 1
ATOM 2068 C C . ILE B 2 4 ? -5.957 15.585 52.172 1.00 48.17 1597 ILE B C 1
ATOM 2069 O O . ILE B 2 4 ? -4.997 16.216 51.714 1.00 43.99 1597 ILE B O 1
ATOM 2074 N N . PHE B 2 5 ? -6.497 15.843 53.357 1.00 35.19 1598 PHE B N 1
ATOM 2075 C CA . PHE B 2 5 ? -5.881 16.781 54.273 1.00 36.25 1598 PHE B CA 1
ATOM 2076 C C . PHE B 2 5 ? -4.723 16.103 54.995 1.00 47.98 1598 PHE B C 1
ATOM 2077 O O . PHE B 2 5 ? -4.850 14.969 55.474 1.00 37.60 1598 PHE B O 1
ATOM 2085 N N . ARG B 2 6 ? -3.596 16.797 55.076 1.00 34.06 1599 ARG B N 1
ATOM 2086 C CA . ARG B 2 6 ? -2.484 16.328 55.883 1.00 39.64 1599 ARG B CA 1
ATOM 2087 C C . ARG B 2 6 ? -1.842 17.533 56.549 1.00 36.20 1599 ARG B C 1
ATOM 2088 O O . ARG B 2 6 ? -1.562 18.535 55.885 1.00 40.74 1599 ARG B O 1
ATOM 2096 N N . ARG B 2 7 ? -1.631 17.439 57.857 1.00 36.36 1600 ARG B N 1
ATOM 2097 C CA . ARG B 2 7 ? -1.072 18.550 58.615 1.00 57.37 1600 ARG B CA 1
ATOM 2098 C C . ARG B 2 7 ? 0.419 18.717 58.343 1.00 41.27 1600 ARG B C 1
ATOM 2099 O O . ARG B 2 7 ? 1.118 17.785 57.943 1.00 51.54 1600 ARG B O 1
ATOM 2107 N N . THR B 2 8 ? 0.905 19.927 58.613 1.00 63.52 1601 THR B N 1
ATOM 2108 C CA . THR B 2 8 ? 2.271 20.338 58.319 1.00 70.95 1601 THR B CA 1
ATOM 2109 C C . THR B 2 8 ? 3.093 20.464 59.600 1.00 60.10 1601 THR B C 1
ATOM 2110 O O . THR B 2 8 ? 2.596 20.951 60.621 1.00 60.36 1601 THR B O 1
ATOM 2114 N N . GLY B 2 9 ? 4.355 20.011 59.540 1.00 50.63 1602 GLY B N 1
ATOM 2115 C CA . GLY B 2 9 ? 5.355 20.146 60.611 1.00 50.38 1602 GLY B CA 1
ATOM 2116 C C . GLY B 2 9 ? 5.037 19.472 61.955 1.00 39.11 1602 GLY B C 1
ATOM 2117 O O . GLY B 2 9 ? 4.125 18.669 62.094 1.00 32.13 1602 GLY B O 1
ATOM 2118 N N . GLY B 2 10 ? 5.852 19.834 62.952 1.00 38.94 1603 GLY B N 1
ATOM 2119 C CA . GLY B 2 10 ? 5.731 19.329 64.308 1.00 36.10 1603 GLY B CA 1
ATOM 2120 C C . GLY B 2 10 ? 5.855 17.822 64.415 1.00 36.03 1603 GLY B C 1
ATOM 2121 O O . GLY B 2 10 ? 6.933 17.259 64.215 1.00 28.62 1603 GLY B O 1
ATOM 2122 N N . LEU B 2 11 ? 4.737 17.159 64.720 1.00 25.36 1604 LEU B N 1
ATOM 2123 C CA . LEU B 2 11 ? 4.683 15.703 64.732 1.00 23.50 1604 LEU B CA 1
ATOM 2124 C C . LEU B 2 11 ? 4.868 15.092 63.353 1.00 23.26 1604 LEU B C 1
ATOM 2125 O O . LEU B 2 11 ? 5.201 13.910 63.254 1.00 27.40 1604 LEU B O 1
ATOM 2130 N N . PHE B 2 12 ? 4.641 15.849 62.288 1.00 24.55 1605 PHE B N 1
ATOM 2131 C CA . PHE B 2 12 ? 4.591 15.295 60.937 1.00 24.68 1605 PHE B CA 1
ATOM 2132 C C . PHE B 2 12 ? 5.769 15.776 60.089 1.00 27.89 1605 PHE B C 1
ATOM 2133 O O . PHE B 2 12 ? 6.134 16.955 60.127 1.00 28.21 1605 PHE B O 1
ATOM 2141 N N . GLY B 2 13 ? 6.345 14.868 59.300 1.00 26.55 1606 GLY B N 1
ATOM 2142 C CA . GLY B 2 13 ? 7.426 15.261 58.413 1.00 28.93 1606 GLY B CA 1
ATOM 2143 C C . GLY B 2 13 ? 6.948 16.244 57.360 1.00 33.07 1606 GLY B C 1
ATOM 2144 O O . GLY B 2 13 ? 5.789 16.243 56.959 1.00 37.41 1606 GLY B O 1
ATOM 2145 N N . GLN B 2 14 ? 7.846 17.128 56.937 1.00 34.88 1607 GLN B N 1
ATOM 2146 C CA . GLN B 2 14 ? 7.539 18.049 55.849 1.00 40.75 1607 GLN B CA 1
ATOM 2147 C C . GLN B 2 14 ? 7.367 17.286 54.539 1.00 42.61 1607 GLN B C 1
ATOM 2148 O O . GLN B 2 14 ? 7.992 16.248 54.315 1.00 48.71 1607 GLN B O 1
ATOM 2154 N N . VAL B 2 15 ? 6.530 17.821 53.655 1.00 56.08 1608 VAL B N 1
ATOM 2155 C CA . VAL B 2 15 ? 6.116 17.123 52.442 1.00 54.90 1608 VAL B CA 1
ATOM 2156 C C . VAL B 2 15 ? 6.623 17.818 51.181 1.00 64.74 1608 VAL B C 1
ATOM 2157 O O . VAL B 2 15 ? 7.231 17.181 50.318 1.00 74.92 1608 VAL B O 1
ATOM 2161 N N . ASP B 2 16 ? 6.368 19.117 51.046 1.00 49.07 1609 ASP B N 1
ATOM 2162 C CA . ASP B 2 16 ? 6.810 19.870 49.868 1.00 67.69 1609 ASP B CA 1
ATOM 2163 C C . ASP B 2 16 ? 6.584 21.364 50.060 1.00 68.13 1609 ASP B C 1
ATOM 2164 O O . ASP B 2 16 ? 5.649 21.934 49.491 1.00 81.11 1609 ASP B O 1
#

Sequence (290 aa):
MSGGRFDFDDDGGAYCCGGWEGGKAHGHGLCTGPKGQGEYSGSWNFGFEVAGVYTWPSGNTFEGYWSQGKRHGGLGIEETKGRWLYKGEWTHGFKGRYGIRQSSSSGAKYEGTWNNGLQDGYGTETYADGGTYQGQFTNGMRHGYGVRQSVTETYMGEWKNDKRSGFGVSERSSGLRYEGEWLDNLRHGYGCTTLPDGHREEGKYQKVEHSVEGAQRAAAIARQKAEIAASRTSSHAKAKAEAAEQAALAANQESNIARTLARELAPDFYQPGPEYQKRRERIFRRTGGLFGQVD

B-factor: mean 43.89, std 22.49, range [13.33, 131.75]

GO terms:
  GO:0070273 phosphatidylinositol-4-phosphate binding (F, IDA)
  GO:0070300 phosphatidic acid binding (F, IDA)
  GO:0080025 phosphatidylinositol-3,5-bisphosphate binding (F, IDA)
  GO:0005546 phosphatidylinositol-4,5-bisphosphate binding (F, IDA)
  GO:0005547 phosphatidylinositol-3,4,5-trisphosphate binding (F, IDA)
  GO:0001786 phosphatidylserine binding (F, IDA)
  GO:0032266 phosphatidylinositol-3-phosphate binding (F, IDA)
  GO:0010314 phosphatidylinositol-5-phosphate binding (F, IDA)
  GO:0005634 nucleus (C, EXP)
  GO:0005515 protein binding (F, IPI)
  GO:0014701 junctional sarcoplasmic reticulum membrane (C, TAS)
  GO:0010880 regulation of release of sequestered calcium ion into cytosol by sarcoplasmic reticulum (P, TAS)
  GO:0010882 regulation of cardiac muscle contraction by calcium ion signaling (P, TAS)
  GO:0060402 calcium ion transport into cytosol (P, TAS)
  GO:0055074 calcium ion homeostasis (P, IDA)
  GO:0005634 nucleus (C, IDA)

Solvent-accessible surface area: 13754 Å² total; per-residue (Å²): 150,67,27,12,92,102,78,40,160,75,50,1,1,0,0,0,9,63,84,80,50,69,0,40,32,40,0,0,16,3,3,42,160,20,95,2,1,9,0,0,14,10,76,105,0,42,7,66,7,0,6,11,0,8,70,63,8,25,16,0,38,0,76,16,42,104,7,81,39,52,27,38,0,9,8,52,63,47,209,64,51,0,48,0,41,6,63,110,16,119,34,3,100,38,0,14,57,60,24,79,110,50,45,29,52,0,7,0,0,10,69,117,20,85,12,22,15,37,0,13,32,23,47,75,103,50,3,40,0,49,0,38,5,52,89,31,73,32,74,19,54,0,15,47,90,41,98,98,66,25,0,42,0,48,4,37,64,56,12,40,24,25,69,0,19,7,34,32,83,71,40,48,23,1,65,0,50,13,82,88,71,117,112,90,20,110,0,31,22,48,34,95,107,54,69,83,65,50,31,78,92,123,54,44,70,66,7,39,62,19,0,48,52,5,4,37,62,0,114,105,49,10,128,57,0,40,67,81,9,70,76,0,102,55,57,3,104,29,0,57,117,2,8,115,34,0,50,114,36,6,88,77,0,42,96,61,0,52,78,66,6,116,120,26,138,34,5,0,70,86,40,72,132,219,97,110,208,36,77,43,24,117,25,60,23,4,9,156,57,136

Organism: Homo sapiens (NCBI:txid9606)

Nearest PDB structures (foldseek):
  7rxq-assembly1_B  TM=1.071E+00  e=1.256E+00  Oryctolagus cuniculus
  7rxq-assembly1_A  TM=1.004E+00  e=4.396E-55  Homo sapiens
  7rw4-assembly1_A  TM=9.615E-01  e=1.508E-41  Homo sapiens
  6t69-assembly1_A-2  TM=9.380E-01  e=5.012E-15  Toxoplasma gondii VEG
  6t4d-assembly1_A-2  TM=9.215E-01  e=8.269E-14  Plasmodium falciparum